Protein AF-A0A662W6M0-F1 (afdb_monomer)

Structure (mmCIF, N/CA/C/O backbone):
data_AF-A0A662W6M0-F1
#
_entry.id   AF-A0A662W6M0-F1
#
loop_
_atom_site.group_PDB
_atom_site.id
_atom_site.type_symbol
_atom_site.label_atom_id
_atom_site.label_alt_id
_atom_site.label_comp_id
_atom_site.label_asym_id
_atom_site.label_entity_id
_atom_site.label_seq_id
_atom_site.pdbx_PDB_ins_code
_atom_site.Cartn_x
_atom_site.Cartn_y
_atom_site.Cartn_z
_atom_site.occupancy
_atom_site.B_iso_or_equiv
_atom_site.auth_seq_id
_atom_site.auth_comp_id
_atom_site.auth_asym_id
_atom_site.auth_atom_id
_atom_site.pdbx_PDB_model_num
ATOM 1 N N . MET A 1 1 ? 42.008 -6.839 -34.721 1.00 41.91 1 MET A N 1
ATOM 2 C CA . MET A 1 1 ? 42.247 -7.774 -33.607 1.00 41.91 1 MET A CA 1
ATOM 3 C C . MET A 1 1 ? 40.946 -8.541 -33.471 1.00 41.91 1 MET A C 1
ATOM 5 O O . MET A 1 1 ? 39.982 -7.955 -33.009 1.00 41.91 1 MET A O 1
ATOM 9 N N . GLU A 1 2 ? 40.862 -9.724 -34.080 1.00 40.19 2 GLU A N 1
ATOM 10 C CA . GLU A 1 2 ? 39.622 -10.515 -34.125 1.00 40.19 2 GLU A CA 1
ATOM 11 C C . GLU A 1 2 ? 39.278 -11.002 -32.714 1.00 40.19 2 GLU A C 1
ATOM 13 O O . GLU A 1 2 ? 40.112 -11.637 -32.063 1.00 40.19 2 GLU A O 1
ATOM 18 N N . GLU A 1 3 ? 38.079 -10.669 -32.234 1.00 38.75 3 GLU A N 1
ATOM 19 C CA . GLU A 1 3 ? 37.525 -11.212 -30.994 1.00 38.75 3 GLU A CA 1
ATOM 20 C C . GLU A 1 3 ? 37.368 -12.725 -31.152 1.00 38.75 3 GLU A C 1
ATOM 22 O O . GLU A 1 3 ? 36.521 -13.213 -31.896 1.00 38.75 3 GLU A O 1
ATOM 27 N N . LYS A 1 4 ? 38.234 -13.482 -30.475 1.00 47.25 4 LYS A N 1
ATOM 28 C CA . LYS A 1 4 ? 38.045 -14.919 -30.298 1.00 47.25 4 LYS A CA 1
ATOM 29 C C . LYS A 1 4 ? 37.155 -15.129 -29.087 1.00 47.25 4 LYS A C 1
ATOM 31 O O . LYS A 1 4 ? 37.599 -14.941 -27.956 1.00 47.25 4 LYS A O 1
ATOM 36 N N . GLU A 1 5 ? 35.919 -15.535 -29.337 1.00 47.16 5 GLU A N 1
ATOM 37 C CA . GLU A 1 5 ? 35.046 -16.063 -28.298 1.00 47.16 5 GLU A CA 1
ATOM 38 C C . GLU A 1 5 ? 35.594 -17.404 -27.800 1.00 47.16 5 GLU A C 1
ATOM 40 O O . GLU A 1 5 ? 35.911 -18.307 -28.578 1.00 47.16 5 GLU A O 1
ATOM 45 N N . PHE A 1 6 ? 35.718 -17.526 -26.481 1.00 47.34 6 PHE A N 1
ATOM 46 C CA . PHE A 1 6 ? 36.063 -18.772 -25.812 1.00 47.34 6 PHE A CA 1
ATOM 47 C C . PHE A 1 6 ? 34.819 -19.275 -25.083 1.00 47.34 6 PHE A C 1
ATOM 49 O O . PHE A 1 6 ? 34.445 -18.742 -24.040 1.00 47.34 6 PHE A O 1
ATOM 56 N N . ALA A 1 7 ? 34.180 -20.305 -25.633 1.00 52.28 7 ALA A N 1
ATOM 57 C CA . ALA A 1 7 ? 33.146 -21.048 -24.930 1.00 52.28 7 ALA A CA 1
ATOM 58 C C . ALA A 1 7 ? 33.821 -22.009 -23.940 1.00 52.28 7 ALA A C 1
ATOM 60 O O . ALA A 1 7 ? 34.612 -22.869 -24.332 1.00 52.28 7 ALA A O 1
ATOM 61 N N . LEU A 1 8 ? 33.539 -21.843 -22.649 1.00 50.34 8 LEU A N 1
ATOM 62 C CA . LEU A 1 8 ? 33.898 -22.835 -21.641 1.00 50.34 8 LEU A CA 1
ATOM 63 C C . LEU A 1 8 ? 32.942 -24.018 -21.788 1.00 50.34 8 LEU A C 1
ATOM 65 O O . LEU A 1 8 ? 31.731 -23.854 -21.653 1.00 50.34 8 LEU A O 1
ATOM 69 N N . ASP A 1 9 ? 33.494 -25.199 -22.053 1.00 54.56 9 ASP A N 1
ATOM 70 C CA . ASP A 1 9 ? 32.738 -26.449 -22.106 1.00 54.56 9 ASP A CA 1
ATOM 71 C C . ASP A 1 9 ? 32.433 -26.896 -20.669 1.00 54.56 9 ASP A C 1
ATOM 73 O O . ASP A 1 9 ? 33.141 -27.698 -20.055 1.00 54.56 9 ASP A O 1
ATOM 77 N N . VAL A 1 10 ? 31.444 -26.239 -20.060 1.00 56.97 10 VAL A N 1
ATOM 78 C CA . VAL A 1 10 ? 30.986 -26.566 -18.712 1.00 56.97 10 VAL A CA 1
ATOM 79 C C . VAL A 1 10 ? 30.079 -27.794 -18.836 1.00 56.97 10 VAL A C 1
ATOM 81 O O . VAL A 1 10 ? 29.053 -27.711 -19.510 1.00 56.97 10 VAL A O 1
ATOM 84 N N . PRO A 1 11 ? 30.373 -28.926 -18.167 1.00 52.19 11 PRO A N 1
ATOM 85 C CA . PRO A 1 11 ? 29.603 -30.170 -18.283 1.00 52.19 11 PRO A CA 1
ATOM 86 C C . PRO A 1 11 ? 28.263 -30.109 -17.528 1.00 52.19 11 PRO A C 1
ATOM 88 O O . PRO A 1 11 ? 27.734 -31.125 -17.080 1.00 52.19 11 PRO A O 1
ATOM 91 N N . VAL A 1 12 ? 27.727 -28.907 -17.336 1.00 54.50 12 VAL A N 1
ATOM 92 C CA . VAL A 1 12 ? 26.427 -28.672 -16.732 1.00 54.50 12 VAL A CA 1
ATOM 93 C C . VAL A 1 12 ? 25.489 -28.350 -17.879 1.00 54.50 12 VAL A C 1
ATOM 95 O O . VAL A 1 12 ? 25.439 -27.219 -18.356 1.00 54.50 12 VAL A O 1
ATOM 98 N N . GLN A 1 13 ? 24.737 -29.354 -18.328 1.00 56.94 13 GLN A N 1
ATOM 99 C CA . GLN A 1 13 ? 23.501 -29.043 -19.031 1.00 56.94 13 GLN A CA 1
ATOM 100 C C . GLN A 1 13 ? 22.627 -28.266 -18.039 1.00 56.94 13 GLN A C 1
ATOM 102 O O . GLN A 1 13 ? 22.440 -28.758 -16.918 1.00 56.94 13 GLN A O 1
ATOM 107 N N . PRO A 1 14 ? 22.137 -27.061 -18.392 1.00 55.50 14 PRO A N 1
ATOM 108 C CA . PRO A 1 14 ? 21.154 -26.389 -17.562 1.00 55.50 14 PRO A CA 1
ATOM 109 C C . PRO A 1 14 ? 20.035 -27.399 -17.283 1.00 55.50 14 PRO A C 1
ATOM 111 O O . PRO A 1 14 ? 19.616 -28.092 -18.218 1.00 55.50 14 PRO A O 1
ATOM 114 N N . PRO A 1 15 ? 19.597 -27.573 -16.025 1.00 58.09 15 PRO A N 1
ATOM 115 C CA . PRO A 1 15 ? 18.576 -28.568 -15.735 1.00 58.09 15 PRO A CA 1
ATOM 116 C C . PRO A 1 15 ? 17.352 -28.262 -16.602 1.00 58.09 15 PRO A C 1
ATOM 118 O O . PRO A 1 15 ? 17.007 -27.096 -16.781 1.00 58.09 15 PRO A O 1
ATOM 121 N N . LYS A 1 16 ? 16.705 -29.279 -17.182 1.00 58.28 16 LYS A N 1
ATOM 122 C CA . LYS A 1 16 ? 1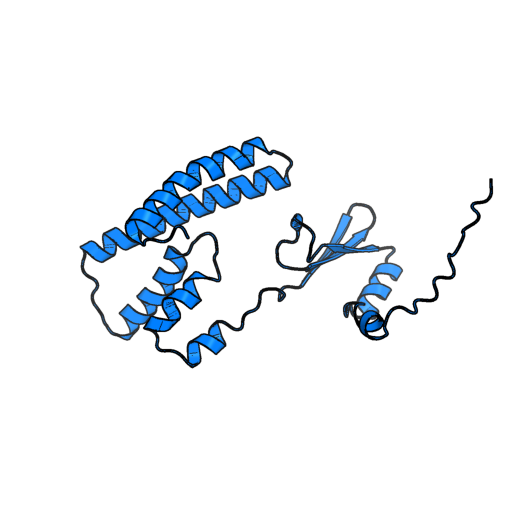5.564 -29.079 -18.102 1.00 58.28 16 LYS A CA 1
ATOM 123 C C . LYS A 1 16 ? 14.422 -28.276 -17.472 1.00 58.28 16 LYS A C 1
ATOM 125 O O . LYS A 1 16 ? 13.664 -27.624 -18.179 1.00 58.28 16 LYS A O 1
ATOM 130 N N . GLU A 1 17 ? 14.343 -28.252 -16.141 1.00 53.44 17 GLU A N 1
ATOM 131 C CA . GLU A 1 17 ? 13.434 -27.384 -15.385 1.00 53.44 17 GLU A CA 1
ATOM 132 C C . GLU A 1 17 ? 13.654 -25.878 -15.663 1.00 53.44 17 GLU A C 1
ATOM 134 O O . GLU A 1 17 ? 12.737 -25.072 -15.496 1.00 53.44 17 GLU A O 1
ATOM 139 N N . TYR A 1 18 ? 14.848 -25.494 -16.129 1.00 46.69 18 TYR A N 1
ATOM 140 C CA . TYR A 1 18 ? 15.229 -24.124 -16.470 1.00 46.69 18 TYR A CA 1
ATOM 141 C C . TYR A 1 18 ? 14.996 -23.769 -17.949 1.00 46.69 18 TYR A C 1
ATOM 143 O O . TYR A 1 18 ? 14.984 -22.584 -18.270 1.00 46.69 18 TYR A O 1
ATOM 151 N N . GLU A 1 19 ? 14.715 -24.728 -18.845 1.00 49.25 19 GLU A N 1
ATOM 152 C CA . GLU A 1 19 ? 14.225 -24.407 -20.205 1.00 49.25 19 GLU A CA 1
ATOM 153 C C . GLU A 1 19 ? 12.839 -23.738 -20.140 1.00 49.25 19 GLU A C 1
ATOM 155 O O . GLU A 1 19 ? 12.543 -22.832 -20.915 1.00 49.25 19 GLU A O 1
ATOM 160 N N . SER A 1 20 ? 12.022 -24.105 -19.145 1.00 47.00 20 SER A N 1
ATOM 161 C CA . SER A 1 20 ? 10.729 -23.475 -18.837 1.00 47.00 20 SER A CA 1
ATOM 162 C C . SER A 1 20 ? 10.811 -22.193 -17.997 1.00 47.00 20 SER A C 1
ATOM 164 O O . SER A 1 20 ? 9.777 -21.593 -17.710 1.00 47.00 20 SER A O 1
ATOM 166 N N . LEU A 1 21 ? 12.011 -21.745 -17.599 1.00 45.41 21 LEU A N 1
ATOM 167 C CA . LEU A 1 21 ? 12.195 -20.414 -16.996 1.00 45.41 21 LEU A CA 1
ATOM 168 C C . LEU A 1 21 ? 12.249 -19.299 -18.047 1.00 45.41 21 LEU A C 1
ATOM 170 O O . LEU A 1 21 ? 12.234 -18.121 -17.683 1.00 45.41 21 LEU A O 1
ATOM 174 N N . PHE A 1 22 ? 12.249 -19.648 -19.340 1.00 51.16 22 PHE A N 1
ATOM 175 C CA . PHE A 1 22 ? 11.836 -18.722 -20.384 1.00 51.16 22 PHE A CA 1
ATOM 176 C C . PHE A 1 22 ? 10.344 -18.442 -20.195 1.00 51.16 22 PHE A C 1
ATOM 178 O O . PHE A 1 22 ? 9.470 -19.216 -20.579 1.00 51.16 22 PHE A O 1
ATOM 185 N N . LEU A 1 23 ? 10.077 -17.342 -19.498 1.00 55.81 23 LEU A N 1
ATOM 186 C CA . LEU A 1 23 ? 8.742 -16.845 -19.211 1.00 55.81 23 LEU A CA 1
ATOM 187 C C . LEU A 1 23 ? 7.885 -16.825 -20.491 1.00 55.81 23 LEU A C 1
ATOM 189 O O . LEU A 1 23 ? 8.404 -16.447 -21.544 1.00 55.81 23 LEU A O 1
ATOM 193 N N . PRO A 1 24 ? 6.583 -17.158 -20.419 1.00 62.88 24 PRO A N 1
ATOM 194 C CA . PRO A 1 24 ? 5.705 -17.245 -21.581 1.00 62.88 24 PRO A CA 1
ATOM 195 C C . PRO A 1 24 ? 5.356 -15.843 -22.097 1.00 62.88 24 PRO A C 1
ATOM 197 O O . PRO A 1 24 ? 4.244 -15.353 -21.929 1.00 62.88 24 PRO A O 1
ATOM 200 N N . LEU A 1 25 ? 6.317 -15.161 -22.714 1.00 66.31 25 LEU A N 1
ATOM 201 C CA . LEU A 1 25 ? 5.989 -14.145 -23.699 1.00 66.31 25 LEU A CA 1
ATOM 202 C C . LEU A 1 25 ? 5.419 -14.888 -24.909 1.00 66.31 25 LEU A C 1
ATOM 204 O O . LEU A 1 25 ? 6.076 -15.814 -25.394 1.00 66.31 25 LEU A O 1
ATOM 208 N N . PRO A 1 26 ? 4.221 -14.534 -25.405 1.00 69.56 26 PRO A N 1
ATOM 209 C CA . PRO A 1 26 ? 3.725 -15.096 -26.651 1.00 69.56 26 PRO A CA 1
ATOM 210 C C . PRO A 1 26 ? 4.799 -14.923 -27.737 1.00 69.56 26 PRO A C 1
ATOM 212 O O . PRO A 1 26 ? 5.271 -13.798 -27.920 1.00 69.56 26 PRO A O 1
ATOM 215 N N . PRO A 1 27 ? 5.210 -15.982 -28.456 1.00 73.94 27 PRO A N 1
ATOM 216 C CA . PRO A 1 27 ? 6.249 -15.876 -29.484 1.00 73.94 27 PRO A CA 1
ATOM 217 C C . PRO A 1 27 ? 5.923 -14.796 -30.520 1.00 73.94 27 PRO A C 1
ATOM 219 O O . PRO A 1 27 ? 6.785 -14.010 -30.901 1.00 73.94 27 PRO A O 1
ATOM 222 N N . GLU A 1 28 ? 4.639 -14.672 -30.861 1.00 78.69 28 GLU A N 1
ATOM 223 C CA . GLU A 1 28 ? 4.096 -13.636 -31.743 1.00 78.69 28 GLU A CA 1
ATOM 224 C C . GLU A 1 28 ? 4.413 -12.213 -31.261 1.00 78.69 28 GLU A C 1
ATOM 226 O O . GLU A 1 28 ? 4.694 -11.333 -32.071 1.00 78.69 28 GLU A O 1
ATOM 231 N N . PHE A 1 29 ? 4.416 -11.978 -29.945 1.00 81.12 29 PHE A N 1
ATOM 232 C CA . PHE A 1 29 ? 4.732 -10.675 -29.365 1.00 81.12 29 PHE A CA 1
ATOM 233 C C . PHE A 1 29 ? 6.205 -10.311 -29.574 1.00 81.12 29 PHE A C 1
ATOM 235 O O . PHE A 1 29 ? 6.536 -9.157 -29.844 1.00 81.12 29 PHE A O 1
ATOM 242 N N . VAL A 1 30 ? 7.096 -11.289 -29.454 1.00 82.88 30 VAL A N 1
ATOM 243 C CA . VAL A 1 30 ? 8.534 -11.083 -29.638 1.00 82.88 30 VAL A CA 1
ATOM 244 C C . VAL A 1 30 ? 8.859 -10.931 -31.126 1.00 82.88 30 VAL A C 1
ATOM 246 O O . VAL A 1 30 ? 9.570 -10.006 -31.513 1.00 82.88 30 VAL A O 1
ATOM 249 N N . GLU A 1 31 ? 8.279 -11.777 -31.977 1.00 85.19 31 GLU A N 1
ATOM 250 C CA . GLU A 1 31 ? 8.450 -11.699 -33.430 1.00 85.19 31 GLU A CA 1
ATOM 251 C C . GLU A 1 31 ? 7.928 -10.382 -34.019 1.00 85.19 31 GLU A C 1
ATOM 253 O O . GLU A 1 31 ? 8.592 -9.786 -34.867 1.00 85.19 31 GLU A O 1
ATOM 258 N N . ASP A 1 32 ? 6.762 -9.903 -33.574 1.00 87.44 32 ASP A N 1
ATOM 259 C CA . ASP A 1 32 ? 6.197 -8.621 -34.011 1.00 87.44 32 ASP A CA 1
ATOM 260 C C . ASP A 1 32 ? 7.090 -7.434 -33.617 1.00 87.44 32 ASP A C 1
ATOM 262 O O . ASP A 1 32 ? 7.296 -6.533 -34.431 1.00 87.44 32 ASP A O 1
ATOM 266 N N . ALA A 1 33 ? 7.676 -7.461 -32.415 1.00 86.50 33 ALA A N 1
ATOM 267 C CA . ALA A 1 33 ? 8.615 -6.431 -31.972 1.00 86.50 33 ALA A CA 1
ATOM 268 C C . ALA A 1 33 ? 9.862 -6.395 -32.874 1.00 86.50 33 ALA A C 1
ATOM 270 O O . ALA A 1 33 ? 10.220 -5.343 -33.404 1.00 86.50 33 ALA A O 1
ATOM 271 N N . TYR A 1 34 ? 10.468 -7.555 -33.154 1.00 86.62 34 TYR A N 1
ATOM 272 C CA . TYR A 1 34 ? 11.636 -7.624 -34.036 1.00 86.62 34 TYR A CA 1
ATOM 273 C C . TYR A 1 34 ? 11.328 -7.198 -35.476 1.00 86.62 34 TYR A C 1
ATOM 275 O O . TYR A 1 34 ? 12.146 -6.522 -36.094 1.00 86.62 34 TYR A O 1
ATOM 283 N N . ARG A 1 35 ? 10.140 -7.517 -36.013 1.00 90.94 35 ARG A N 1
ATOM 284 C CA . ARG A 1 35 ? 9.715 -7.043 -37.348 1.00 90.94 35 ARG A CA 1
ATOM 285 C C . ARG A 1 35 ? 9.596 -5.520 -37.441 1.00 90.94 35 ARG A C 1
ATOM 287 O O . ARG A 1 35 ? 9.670 -4.983 -38.543 1.00 90.94 35 ARG A O 1
ATOM 294 N N . LYS A 1 36 ? 9.380 -4.831 -36.319 1.00 90.12 36 LYS A N 1
ATOM 295 C CA . LYS A 1 36 ? 9.253 -3.365 -36.233 1.00 90.12 36 LYS A CA 1
ATOM 296 C C . LYS A 1 36 ? 10.574 -2.661 -35.887 1.00 90.12 36 LYS A C 1
ATOM 298 O O . LYS A 1 36 ? 10.574 -1.438 -35.682 1.00 90.12 36 LYS A O 1
ATOM 303 N N . ASP A 1 37 ? 11.681 -3.405 -35.858 1.00 91.69 37 ASP A N 1
ATOM 304 C CA . ASP A 1 37 ? 12.989 -2.971 -35.356 1.00 91.69 37 ASP A CA 1
ATOM 305 C C . ASP A 1 37 ? 12.918 -2.474 -33.897 1.00 91.69 37 ASP A C 1
ATOM 307 O O . ASP A 1 37 ? 13.479 -1.432 -33.548 1.00 91.69 37 ASP A O 1
ATOM 311 N N . GLU A 1 38 ? 12.171 -3.187 -33.049 1.00 92.81 38 GLU A N 1
ATOM 312 C CA . GLU A 1 38 ? 12.045 -2.923 -31.613 1.00 92.81 38 GLU A CA 1
ATOM 313 C C . GLU A 1 38 ? 12.769 -3.995 -30.785 1.00 92.81 38 GLU A C 1
ATOM 315 O O . GLU A 1 38 ? 12.919 -5.147 -31.195 1.00 92.81 38 GLU A O 1
ATOM 320 N N . PHE A 1 39 ? 13.182 -3.618 -29.577 1.00 89.31 39 PHE A N 1
ATOM 321 C CA . PHE A 1 39 ? 13.749 -4.508 -28.572 1.00 89.31 39 PHE A CA 1
ATOM 322 C C . PHE A 1 39 ? 12.726 -4.794 -27.477 1.00 89.31 39 PHE A C 1
ATOM 324 O O . PHE A 1 39 ? 12.012 -3.894 -27.034 1.00 89.31 39 PHE A O 1
ATOM 331 N N . VAL A 1 40 ? 12.694 -6.039 -27.000 1.00 90.75 40 VAL A N 1
ATOM 332 C CA . VAL A 1 40 ? 11.896 -6.436 -25.835 1.00 90.75 40 VAL A CA 1
ATOM 333 C C . VAL A 1 40 ? 12.802 -6.509 -24.612 1.00 90.75 40 VAL A C 1
ATOM 335 O O . VAL A 1 40 ? 13.801 -7.226 -24.613 1.00 90.75 40 VAL A O 1
ATOM 338 N N . ILE A 1 41 ? 12.442 -5.778 -23.560 1.00 90.31 41 ILE A N 1
ATOM 339 C CA . ILE A 1 41 ? 13.170 -5.707 -22.293 1.00 90.31 41 ILE A CA 1
ATOM 340 C C . ILE A 1 41 ? 12.233 -6.134 -21.165 1.00 90.31 41 ILE A C 1
ATOM 342 O O . ILE A 1 41 ? 11.085 -5.696 -21.086 1.00 90.31 41 ILE A O 1
ATOM 346 N N . LEU A 1 42 ? 12.735 -6.981 -20.269 1.00 88.88 42 LEU A N 1
ATOM 347 C CA . LEU A 1 42 ? 12.033 -7.378 -19.052 1.00 88.88 42 LEU A CA 1
ATOM 348 C C . LEU A 1 42 ? 12.568 -6.569 -17.872 1.00 88.88 42 LEU A C 1
ATOM 350 O O . LEU A 1 42 ? 13.739 -6.688 -17.513 1.00 88.88 42 LEU A O 1
ATOM 354 N N . VAL A 1 43 ? 11.707 -5.763 -17.255 1.00 90.81 43 VAL A N 1
ATOM 355 C CA . VAL A 1 43 ? 12.034 -5.010 -16.040 1.00 90.81 43 VAL A CA 1
ATOM 356 C C . VAL A 1 43 ? 11.311 -5.659 -14.863 1.00 90.81 43 VAL A C 1
ATOM 358 O O . VAL A 1 43 ? 10.094 -5.555 -14.740 1.00 90.81 43 VAL A O 1
ATOM 361 N N . GLY A 1 44 ? 12.060 -6.345 -14.001 1.00 88.12 44 GLY A N 1
ATOM 362 C CA . GLY A 1 44 ? 11.522 -7.082 -12.852 1.00 88.12 44 GLY A CA 1
ATOM 363 C C . GLY A 1 44 ? 11.642 -8.607 -12.980 1.00 88.12 44 GLY A C 1
ATOM 364 O O . GLY A 1 44 ? 12.179 -9.095 -13.973 1.00 88.12 44 GLY A O 1
ATOM 365 N N . PRO A 1 45 ? 11.193 -9.373 -11.967 1.00 83.31 45 PRO A N 1
ATOM 366 C CA . PRO A 1 45 ? 10.566 -8.900 -10.724 1.00 83.31 45 PRO A CA 1
ATOM 367 C C . PRO A 1 45 ? 11.573 -8.347 -9.697 1.00 83.31 45 PRO A C 1
ATOM 369 O O . PRO A 1 45 ? 11.190 -7.648 -8.771 1.00 83.31 45 PRO A O 1
ATOM 372 N N . GLN A 1 46 ? 12.872 -8.615 -9.867 1.00 86.75 46 GLN A N 1
ATOM 373 C CA . GLN A 1 46 ? 13.910 -8.235 -8.895 1.00 86.75 46 GLN A CA 1
ATOM 374 C C . GLN A 1 46 ? 14.359 -6.763 -8.991 1.00 86.75 46 GLN A C 1
ATOM 376 O O . GLN A 1 46 ? 15.067 -6.265 -8.114 1.00 86.75 46 GLN A O 1
ATOM 381 N N . HIS A 1 47 ? 14.002 -6.058 -10.066 1.00 89.69 47 HIS A N 1
ATOM 382 C CA . HIS A 1 47 ? 14.466 -4.694 -10.290 1.00 89.69 47 HIS A CA 1
ATOM 383 C C . HIS A 1 47 ? 13.830 -3.734 -9.263 1.00 89.69 47 HIS A C 1
ATOM 385 O O . HIS A 1 47 ? 12.607 -3.716 -9.138 1.00 89.69 47 HIS A O 1
ATOM 391 N N . PRO A 1 48 ? 14.598 -2.865 -8.572 1.00 83.81 48 PRO A N 1
ATOM 392 C CA . PRO A 1 48 ? 14.040 -1.950 -7.567 1.00 83.81 48 PRO A CA 1
ATOM 393 C C . PRO A 1 48 ? 12.893 -1.086 -8.103 1.00 83.81 48 PRO A C 1
ATOM 395 O O . PRO A 1 48 ? 11.956 -0.761 -7.381 1.00 83.81 48 PRO A O 1
ATOM 398 N N . GLY A 1 49 ? 12.960 -0.751 -9.395 1.00 84.19 49 GLY A N 1
ATOM 399 C CA . GLY A 1 49 ? 11.961 0.062 -10.072 1.00 84.19 49 GLY A CA 1
ATOM 400 C C . GLY A 1 49 ? 10.684 -0.655 -10.514 1.00 84.19 49 GLY A C 1
ATOM 401 O O . GLY A 1 49 ? 9.714 0.019 -10.837 1.00 84.19 49 GLY A O 1
ATOM 402 N N . SER A 1 50 ? 10.663 -1.991 -10.537 1.00 86.31 50 SER A N 1
ATOM 403 C CA . SER A 1 50 ? 9.464 -2.755 -10.910 1.00 86.31 50 SER A CA 1
ATOM 404 C C . SER A 1 50 ? 8.576 -3.084 -9.710 1.00 86.31 50 SER A C 1
ATOM 406 O O . SER A 1 50 ? 7.437 -3.506 -9.884 1.00 86.31 50 SER A O 1
ATOM 408 N N . GLY A 1 51 ? 9.066 -2.892 -8.480 1.00 85.81 51 GLY A N 1
ATOM 409 C CA . GLY A 1 51 ? 8.342 -3.295 -7.277 1.00 85.81 51 GLY A CA 1
ATOM 410 C C . GLY A 1 51 ? 8.073 -4.802 -7.271 1.00 85.81 51 GLY A C 1
ATOM 411 O O . GLY A 1 51 ? 8.963 -5.591 -7.556 1.00 85.81 51 GLY A O 1
ATOM 412 N N . HIS A 1 52 ? 6.838 -5.199 -6.955 1.00 85.94 52 HIS A N 1
ATOM 413 C CA . HIS A 1 52 ? 6.415 -6.606 -6.880 1.00 85.94 52 HIS A CA 1
ATOM 414 C C . HIS A 1 52 ? 5.661 -7.074 -8.136 1.00 85.94 52 HIS A C 1
ATOM 416 O O . HIS A 1 52 ? 4.688 -7.824 -8.043 1.00 85.94 52 HIS A O 1
ATOM 422 N N . MET A 1 53 ? 6.044 -6.545 -9.293 1.00 88.69 53 MET A N 1
ATOM 423 C CA . MET A 1 53 ? 5.514 -6.952 -10.587 1.00 88.69 53 MET A CA 1
ATOM 424 C C . MET A 1 53 ? 6.639 -6.977 -11.612 1.00 88.69 53 MET A C 1
ATOM 426 O O . MET A 1 53 ? 7.728 -6.440 -11.389 1.00 88.69 53 MET A O 1
ATOM 430 N N . ARG A 1 54 ? 6.352 -7.573 -12.759 1.00 89.62 54 ARG A N 1
ATOM 431 C CA . ARG A 1 54 ? 7.216 -7.536 -13.929 1.00 89.62 54 ARG A CA 1
ATOM 432 C C . ARG A 1 54 ? 6.618 -6.591 -14.968 1.00 89.62 54 ARG A C 1
ATOM 434 O O . ARG A 1 54 ? 5.407 -6.539 -15.142 1.00 89.62 54 ARG A O 1
ATOM 441 N N . LEU A 1 55 ? 7.460 -5.839 -15.665 1.00 91.25 55 LEU A N 1
ATOM 442 C CA . LEU A 1 55 ? 7.068 -5.008 -16.800 1.00 91.25 55 LEU A CA 1
ATOM 443 C C . LEU A 1 55 ? 7.729 -5.563 -18.059 1.00 91.25 55 LEU A C 1
ATOM 445 O O . LEU A 1 55 ? 8.951 -5.716 -18.115 1.00 91.25 55 LEU A O 1
ATOM 449 N N . ILE A 1 56 ? 6.916 -5.863 -19.064 1.00 90.94 56 ILE A N 1
ATOM 450 C CA . ILE A 1 56 ? 7.367 -6.281 -20.389 1.00 90.94 56 ILE A CA 1
ATOM 451 C C . ILE A 1 56 ? 7.342 -5.035 -21.266 1.00 90.94 56 ILE A C 1
ATOM 453 O O . ILE A 1 56 ? 6.273 -4.494 -21.547 1.00 90.94 56 ILE A O 1
ATOM 457 N N . VAL A 1 57 ? 8.514 -4.554 -21.662 1.00 91.88 57 VAL A N 1
ATOM 458 C CA . VAL A 1 57 ? 8.673 -3.259 -22.325 1.00 91.88 57 VAL A CA 1
ATOM 459 C C . VAL A 1 57 ? 9.164 -3.473 -23.752 1.00 91.88 57 VAL A C 1
ATOM 461 O O . VAL A 1 57 ? 10.166 -4.156 -23.960 1.00 91.88 57 VAL A O 1
ATOM 464 N N . ARG A 1 58 ? 8.486 -2.867 -24.729 1.00 92.69 58 ARG A N 1
ATOM 465 C CA . ARG A 1 58 ? 8.984 -2.716 -26.101 1.00 92.69 58 ARG A CA 1
ATOM 466 C C . ARG A 1 58 ? 9.616 -1.343 -26.261 1.00 92.69 58 ARG A C 1
ATOM 468 O O . ARG A 1 58 ? 9.035 -0.333 -25.855 1.00 92.69 58 ARG A O 1
ATOM 475 N N . VAL A 1 59 ? 10.811 -1.312 -26.834 1.00 94.69 59 VAL A N 1
ATOM 476 C CA . VAL A 1 59 ? 11.596 -0.087 -26.978 1.00 94.69 59 VAL A CA 1
ATOM 477 C C . VAL A 1 59 ? 12.165 0.015 -28.385 1.00 94.69 59 VAL A C 1
ATOM 479 O O . VAL A 1 59 ? 12.753 -0.934 -28.900 1.00 94.69 59 VAL A O 1
ATOM 482 N N . LYS A 1 60 ? 12.048 1.197 -28.989 1.00 94.44 60 LYS A N 1
ATOM 483 C CA . LYS A 1 60 ? 12.740 1.568 -30.223 1.00 94.44 60 LYS A CA 1
ATOM 484 C C . LYS A 1 60 ? 13.783 2.640 -29.917 1.00 94.44 60 LYS A C 1
ATOM 486 O O . LYS A 1 60 ? 13.455 3.820 -29.797 1.00 94.44 60 LYS A O 1
ATOM 491 N N . GLY A 1 61 ? 15.042 2.229 -29.765 1.00 91.94 61 GLY A N 1
ATOM 492 C CA . GLY A 1 61 ? 16.100 3.115 -29.267 1.00 91.94 61 GLY A CA 1
ATOM 493 C C . GLY A 1 61 ? 15.836 3.513 -27.812 1.00 91.94 61 GLY A C 1
ATOM 494 O O . GLY A 1 61 ? 15.835 2.643 -26.951 1.00 91.94 61 GLY A O 1
ATOM 495 N N . ASP A 1 62 ? 15.564 4.797 -27.561 1.00 93.75 62 ASP A N 1
ATOM 496 C CA . ASP A 1 62 ? 15.218 5.329 -26.229 1.00 93.75 62 ASP A CA 1
ATOM 497 C C . ASP A 1 62 ? 13.701 5.511 -26.020 1.00 93.75 62 ASP A C 1
ATOM 499 O O . ASP A 1 62 ? 13.251 5.925 -24.950 1.00 93.75 62 ASP A O 1
ATOM 503 N N . VAL A 1 63 ? 12.887 5.241 -27.047 1.00 95.19 63 VAL A N 1
ATOM 504 C CA . VAL A 1 63 ? 11.436 5.456 -27.002 1.00 95.19 63 VAL A CA 1
ATOM 505 C C . VAL A 1 63 ? 10.735 4.164 -26.615 1.00 95.19 63 VAL A C 1
ATOM 507 O O . VAL A 1 63 ? 10.808 3.168 -27.332 1.00 95.19 63 VAL A O 1
ATOM 510 N N . ILE A 1 64 ? 10.006 4.201 -25.503 1.00 94.88 64 ILE A N 1
ATOM 511 C CA . ILE A 1 64 ? 9.095 3.126 -25.107 1.00 94.88 64 ILE A CA 1
ATOM 512 C C . ILE A 1 64 ? 7.878 3.159 -26.037 1.00 94.88 64 ILE A C 1
ATOM 514 O O . ILE A 1 64 ? 7.164 4.162 -26.080 1.00 94.88 64 ILE A O 1
ATOM 518 N N . THR A 1 65 ? 7.640 2.076 -26.776 1.00 93.88 65 THR A N 1
ATOM 519 C CA . THR A 1 65 ? 6.499 1.955 -27.698 1.00 93.88 65 THR A CA 1
ATOM 520 C C . THR A 1 65 ? 5.317 1.240 -27.053 1.00 93.88 65 THR A C 1
ATOM 522 O O . THR A 1 65 ? 4.169 1.594 -27.316 1.00 93.88 65 THR A O 1
ATOM 525 N N . GLU A 1 66 ? 5.583 0.287 -26.157 1.00 91.94 66 GLU A N 1
ATOM 526 C CA . GLU A 1 66 ? 4.555 -0.463 -25.435 1.00 91.94 66 GLU A CA 1
ATOM 527 C C . GLU A 1 66 ? 5.073 -0.950 -24.074 1.00 91.94 66 GLU A C 1
ATOM 529 O O . GLU A 1 66 ? 6.245 -1.303 -23.930 1.00 91.94 66 GLU A O 1
ATOM 534 N N . VAL A 1 67 ? 4.188 -0.996 -23.074 1.00 91.12 67 VAL A N 1
ATOM 535 C CA . VAL A 1 67 ? 4.458 -1.593 -21.758 1.00 91.12 67 VAL A CA 1
ATOM 536 C C . VAL A 1 67 ? 3.287 -2.479 -21.370 1.00 91.12 67 VAL A C 1
ATOM 538 O O . VAL A 1 67 ? 2.161 -1.997 -21.251 1.00 91.12 67 VAL A O 1
ATOM 541 N N . ILE A 1 68 ? 3.561 -3.754 -21.112 1.00 90.25 68 ILE A N 1
ATOM 542 C CA . ILE A 1 68 ? 2.593 -4.694 -20.552 1.00 90.25 68 ILE A CA 1
ATOM 543 C C . ILE A 1 68 ? 2.986 -4.968 -19.096 1.00 90.25 68 ILE A C 1
ATOM 545 O O . ILE A 1 68 ? 4.034 -5.579 -18.854 1.00 90.25 68 ILE A O 1
ATOM 549 N N . PRO A 1 69 ? 2.189 -4.511 -18.112 1.00 89.44 69 PRO A N 1
ATOM 550 C CA . PRO A 1 69 ? 2.388 -4.898 -16.726 1.00 89.44 69 PRO A CA 1
ATOM 551 C C . PRO A 1 69 ? 1.943 -6.348 -16.521 1.00 89.44 69 PRO A C 1
ATOM 553 O O . PRO A 1 69 ? 0.855 -6.742 -16.936 1.00 89.44 69 PRO A O 1
ATOM 556 N N . ASP A 1 70 ? 2.772 -7.118 -15.832 1.00 87.69 70 ASP A N 1
ATOM 557 C CA . ASP A 1 70 ? 2.523 -8.499 -15.438 1.00 87.69 70 ASP A CA 1
ATOM 558 C C . ASP A 1 70 ? 2.515 -8.590 -13.901 1.00 87.69 70 ASP A C 1
ATOM 560 O O . ASP A 1 70 ? 3.559 -8.798 -13.271 1.00 87.69 70 ASP A O 1
ATOM 564 N N . PRO A 1 71 ? 1.359 -8.306 -13.266 1.00 87.75 71 PRO A N 1
ATOM 565 C CA . PRO A 1 71 ? 1.185 -8.442 -11.830 1.00 87.75 71 PRO A CA 1
ATOM 566 C C . PRO A 1 71 ? 0.824 -9.886 -11.459 1.00 87.75 71 PRO A C 1
ATOM 568 O O . PRO A 1 71 ? 0.179 -10.600 -12.219 1.00 87.75 71 PRO A O 1
ATOM 571 N N . GLY A 1 72 ? 1.128 -10.292 -10.228 1.00 87.00 72 GLY A N 1
ATOM 572 C CA . GLY A 1 72 ? 0.694 -11.600 -9.721 1.00 87.00 72 GLY A CA 1
ATOM 573 C C . GLY A 1 72 ? 1.643 -12.222 -8.710 1.00 87.00 72 GLY A C 1
ATOM 574 O O . GLY A 1 72 ? 1.199 -13.015 -7.884 1.00 87.00 72 GLY A O 1
ATOM 575 N N . ASP A 1 73 ? 2.903 -11.783 -8.688 1.00 86.12 73 ASP A N 1
ATOM 576 C CA . ASP A 1 73 ? 3.951 -12.323 -7.809 1.00 86.12 73 ASP A CA 1
ATOM 577 C C . ASP A 1 73 ? 3.617 -12.220 -6.308 1.00 86.12 73 ASP A C 1
ATOM 579 O O . ASP A 1 73 ? 4.128 -12.977 -5.485 1.00 86.12 73 ASP A O 1
ATOM 583 N N . VAL A 1 74 ? 2.720 -11.300 -5.934 1.00 88.81 74 VAL A N 1
ATOM 584 C CA . VAL A 1 74 ? 2.234 -11.104 -4.555 1.00 88.81 74 VAL A CA 1
ATOM 585 C C . VAL A 1 74 ? 0.763 -11.482 -4.360 1.00 88.81 74 VAL A C 1
ATOM 587 O O . VAL A 1 74 ? 0.168 -11.149 -3.329 1.00 88.81 74 VAL A O 1
ATOM 590 N N . HIS A 1 75 ? 0.153 -12.185 -5.316 1.00 90.25 75 HIS A N 1
ATOM 591 C CA . HIS A 1 75 ? -1.215 -12.668 -5.177 1.00 90.25 75 HIS A CA 1
ATOM 592 C C . HIS A 1 75 ? -1.291 -13.774 -4.114 1.00 90.25 75 HIS A C 1
ATOM 594 O O . HIS A 1 75 ? -0.714 -14.847 -4.253 1.00 90.25 75 HIS A O 1
ATOM 600 N N . ARG A 1 76 ? -2.039 -13.517 -3.035 1.00 88.50 76 ARG A N 1
ATOM 601 C CA . ARG A 1 76 ? -2.184 -14.436 -1.888 1.00 88.50 76 ARG A CA 1
ATOM 602 C C . ARG A 1 76 ? -3.599 -14.991 -1.715 1.00 88.50 76 ARG A C 1
ATOM 604 O O . ARG A 1 76 ? -3.913 -15.500 -0.643 1.00 88.50 76 ARG A O 1
ATOM 611 N N . ALA A 1 77 ? -4.465 -14.841 -2.723 1.00 91.19 77 ALA A N 1
ATOM 612 C CA . ALA A 1 77 ? -5.864 -15.279 -2.687 1.00 91.19 77 ALA A CA 1
ATOM 613 C C . ALA A 1 77 ? -6.603 -14.861 -1.394 1.00 91.19 77 ALA A C 1
ATOM 615 O O . ALA A 1 77 ? -7.324 -15.650 -0.782 1.00 91.19 77 ALA A O 1
ATOM 616 N N . ILE A 1 78 ? -6.391 -13.613 -0.952 1.00 91.44 78 ILE A N 1
ATOM 6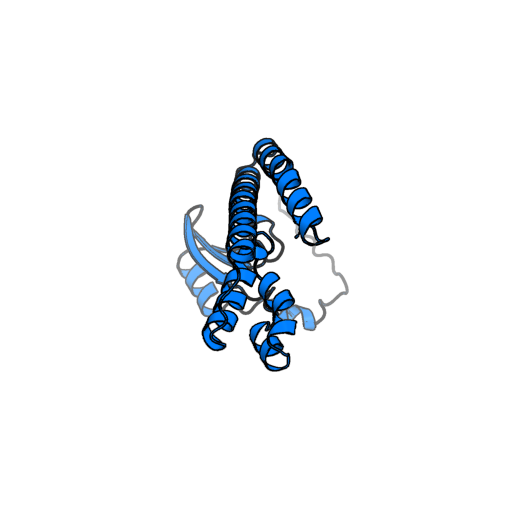17 C CA . ILE A 1 78 ? -6.890 -13.104 0.338 1.00 91.44 78 ILE A CA 1
ATOM 618 C C . ILE A 1 78 ? -8.417 -13.202 0.414 1.00 91.44 78 ILE A C 1
ATOM 620 O O . ILE A 1 78 ? -8.951 -13.612 1.441 1.00 91.44 78 ILE A O 1
ATOM 624 N N . GLU A 1 79 ? -9.107 -12.902 -0.685 1.00 91.94 79 GLU A N 1
ATOM 625 C CA . GLU A 1 79 ? -10.564 -13.022 -0.796 1.00 91.94 79 GLU A CA 1
ATOM 626 C C . GLU A 1 79 ? -11.024 -14.467 -0.586 1.00 91.94 79 GLU A C 1
ATOM 628 O O . GLU A 1 79 ? -11.909 -14.724 0.226 1.00 91.94 79 GLU A O 1
ATOM 633 N N . LYS A 1 80 ? -10.343 -15.436 -1.212 1.00 93.94 80 LYS A N 1
ATOM 634 C CA . LYS A 1 80 ? -10.659 -16.857 -1.034 1.00 93.94 80 LYS A CA 1
ATOM 635 C C . LYS A 1 80 ? -10.413 -17.327 0.399 1.00 93.94 80 LYS A C 1
ATOM 637 O O . LYS A 1 80 ? -11.181 -18.111 0.947 1.00 93.94 80 LYS A O 1
ATOM 642 N N . LEU A 1 81 ? -9.344 -16.836 1.026 1.00 92.06 81 LEU A N 1
ATOM 643 C CA . LEU A 1 81 ? -9.038 -17.108 2.430 1.00 92.06 81 LEU A CA 1
ATOM 644 C C . LEU A 1 81 ? -10.039 -16.464 3.397 1.00 92.06 81 LEU A C 1
ATOM 646 O O . LEU A 1 81 ? -10.150 -16.943 4.528 1.00 92.06 81 LEU A O 1
ATOM 650 N N . ALA A 1 82 ? -10.715 -15.390 2.991 1.00 93.56 82 ALA A N 1
ATOM 651 C CA . ALA A 1 82 ? -11.713 -14.704 3.800 1.00 93.56 82 ALA A CA 1
ATOM 652 C C . ALA A 1 82 ? -13.047 -15.468 3.861 1.00 93.56 82 ALA A C 1
ATOM 654 O O . ALA A 1 82 ? -13.756 -15.355 4.859 1.00 93.56 82 ALA A O 1
ATOM 655 N N . GLU A 1 83 ? -13.358 -16.291 2.851 1.00 94.62 83 GLU A N 1
ATOM 656 C CA . GLU A 1 83 ? -14.572 -17.126 2.811 1.00 94.62 83 GLU A CA 1
ATOM 657 C C . GLU A 1 83 ? -14.620 -18.184 3.925 1.00 94.62 83 GLU A C 1
ATOM 659 O O . GLU A 1 83 ? -15.697 -18.585 4.357 1.00 94.62 83 GLU A O 1
ATOM 664 N N . THR A 1 84 ? -13.463 -18.660 4.393 1.00 95.25 84 THR A N 1
ATOM 665 C CA . THR A 1 84 ? -13.376 -19.752 5.381 1.00 95.25 84 THR A CA 1
ATOM 666 C C . THR A 1 84 ? -13.322 -19.271 6.829 1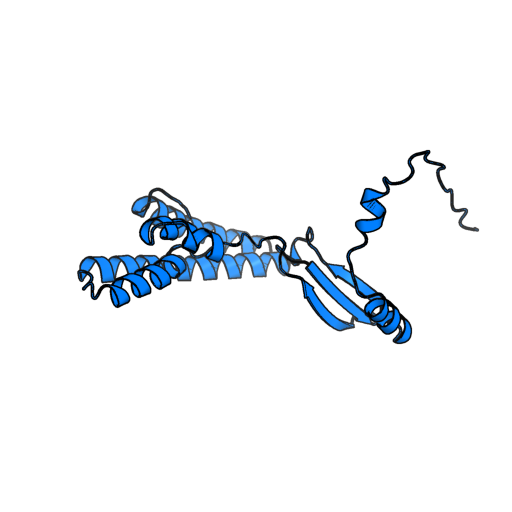.00 95.25 84 THR A C 1
ATOM 668 O O . THR A 1 84 ? -13.258 -20.089 7.747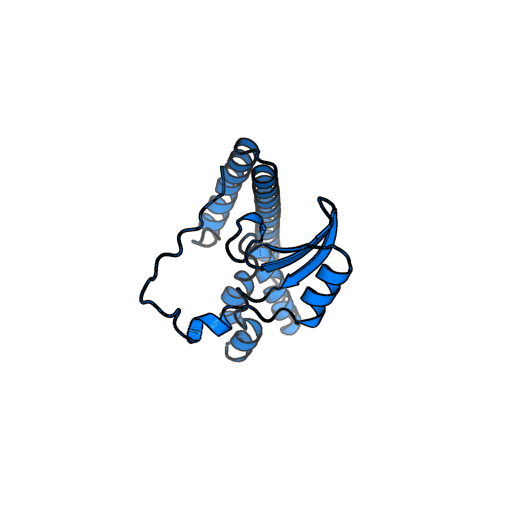 1.00 95.25 84 THR A O 1
ATOM 671 N N . LYS A 1 85 ? -13.319 -17.954 7.052 1.00 93.38 85 LYS A N 1
ATOM 672 C CA . LYS A 1 85 ? -13.106 -17.335 8.362 1.00 93.38 85 LYS A CA 1
ATOM 673 C C . LYS A 1 85 ? -14.286 -16.467 8.764 1.00 93.38 85 LYS A C 1
ATOM 675 O O . LYS A 1 85 ? -15.037 -15.962 7.934 1.00 93.38 85 LYS A O 1
ATOM 680 N N . LEU A 1 86 ? -14.418 -16.250 10.069 1.00 94.50 86 LEU A N 1
ATOM 681 C CA . LEU A 1 86 ? -15.391 -15.297 10.588 1.00 94.50 86 LEU A CA 1
ATOM 682 C C . LEU A 1 86 ? -15.014 -13.875 10.167 1.00 94.50 86 LEU A C 1
ATOM 684 O O . LEU A 1 86 ? -13.835 -13.526 10.100 1.00 94.50 86 LEU A O 1
ATOM 688 N N . PHE A 1 87 ? -16.017 -13.019 9.980 1.00 92.00 87 PHE A N 1
ATOM 689 C CA . PHE A 1 87 ? -15.802 -11.643 9.531 1.00 92.00 87 PHE A CA 1
ATOM 690 C C . PHE A 1 87 ? -14.828 -10.856 10.431 1.00 92.00 87 PHE A C 1
ATOM 692 O O . PHE A 1 87 ? -14.060 -10.047 9.921 1.00 92.00 87 PHE A O 1
ATOM 699 N N . VAL A 1 88 ? -14.783 -11.130 11.741 1.00 92.50 88 VAL A N 1
ATOM 700 C CA . VAL A 1 88 ? -13.817 -10.514 12.676 1.00 92.50 88 VAL A CA 1
ATOM 701 C C . VAL A 1 88 ? -12.386 -11.009 12.433 1.00 92.50 88 VAL A C 1
ATOM 703 O O . VAL A 1 88 ? -11.437 -10.234 12.489 1.00 92.50 88 VAL A O 1
ATOM 706 N N . GLN A 1 89 ? -12.218 -12.293 12.114 1.00 93.62 89 GLN A N 1
ATOM 707 C CA . GLN A 1 89 ? -10.910 -12.897 11.830 1.00 93.62 89 GLN A CA 1
ATOM 708 C C . GLN A 1 89 ? -10.324 -12.433 10.490 1.00 93.62 89 GLN A C 1
ATOM 710 O O . GLN A 1 89 ? -9.134 -12.619 10.247 1.00 93.62 89 GLN A O 1
ATOM 715 N N . ASN A 1 90 ? -11.141 -11.822 9.632 1.00 93.94 90 ASN A N 1
ATOM 716 C CA . ASN A 1 90 ? -10.708 -11.258 8.358 1.00 93.94 90 ASN A CA 1
ATOM 717 C C . ASN A 1 90 ? -10.090 -9.862 8.491 1.00 93.94 90 ASN A C 1
ATOM 719 O O . ASN A 1 90 ? -9.419 -9.432 7.559 1.00 93.94 90 ASN A O 1
ATOM 723 N N . ILE A 1 91 ? -10.242 -9.167 9.627 1.00 92.00 91 ILE A N 1
ATOM 724 C CA . ILE A 1 91 ? -9.671 -7.819 9.812 1.00 92.00 91 ILE A CA 1
ATOM 725 C C . ILE A 1 91 ? -8.154 -7.808 9.527 1.00 92.00 91 ILE A C 1
ATOM 727 O O . ILE A 1 91 ? -7.733 -7.048 8.653 1.00 92.00 91 ILE A O 1
ATOM 731 N N . PRO A 1 92 ? -7.335 -8.716 10.103 1.00 89.88 92 PRO A N 1
ATOM 732 C CA . PRO A 1 92 ? -5.900 -8.746 9.823 1.00 89.88 92 PRO A CA 1
ATOM 733 C C . PRO A 1 92 ? -5.554 -9.187 8.399 1.00 89.88 92 PRO A C 1
ATOM 735 O O . PRO A 1 92 ? -4.409 -9.038 7.990 1.00 89.88 92 PRO A O 1
ATOM 738 N N . LEU A 1 93 ? -6.489 -9.784 7.651 1.00 91.25 93 LEU A N 1
ATOM 739 C CA . LEU A 1 93 ? -6.279 -10.134 6.244 1.00 91.25 93 LEU A CA 1
ATOM 740 C C . LEU A 1 93 ? -6.453 -8.912 5.342 1.00 91.25 93 LEU A C 1
ATOM 742 O O . LEU A 1 93 ? -5.698 -8.756 4.385 1.00 91.25 93 LEU A O 1
ATOM 746 N N . VAL A 1 94 ? -7.415 -8.044 5.666 1.00 90.62 94 VAL A N 1
ATOM 747 C CA . VAL A 1 94 ? -7.736 -6.841 4.887 1.00 90.62 94 VAL A CA 1
ATOM 748 C C . VAL A 1 94 ? -6.730 -5.710 5.117 1.00 90.62 94 VAL A C 1
ATOM 750 O O . VAL A 1 94 ? -6.562 -4.866 4.248 1.00 90.62 94 VAL A O 1
ATOM 753 N N . GLU A 1 95 ? -5.996 -5.708 6.228 1.00 88.31 95 GLU A N 1
ATOM 754 C CA . GLU A 1 95 ? -4.940 -4.714 6.491 1.00 88.31 95 GLU A CA 1
ATOM 755 C C . GLU A 1 95 ? -3.664 -4.944 5.658 1.00 88.31 95 GLU A C 1
ATOM 757 O O . GLU A 1 95 ? -2.885 -4.027 5.427 1.00 88.31 95 GLU A O 1
ATOM 762 N N . ARG A 1 96 ? -3.430 -6.173 5.180 1.00 86.81 96 ARG A N 1
ATOM 763 C CA . ARG A 1 96 ? -2.162 -6.598 4.548 1.00 86.81 96 ARG A CA 1
ATOM 764 C C . ARG A 1 96 ? -1.932 -6.200 3.086 1.00 86.81 96 ARG A C 1
ATOM 766 O O . ARG A 1 96 ? -0.765 -6.203 2.689 1.00 86.81 96 ARG A O 1
ATOM 773 N N . PRO A 1 97 ? -2.949 -5.932 2.246 1.00 85.25 97 PRO A N 1
ATOM 774 C CA . PRO A 1 97 ? -2.731 -5.459 0.883 1.00 85.25 97 PRO A CA 1
ATOM 775 C C . PRO A 1 97 ? -2.013 -4.105 0.829 1.00 85.25 97 PRO A C 1
ATOM 777 O O . PRO A 1 97 ? -1.180 -3.906 -0.050 1.00 85.25 97 PRO A O 1
ATOM 780 N N . ALA A 1 98 ? -2.282 -3.202 1.777 1.00 84.38 98 ALA A N 1
ATOM 781 C CA . ALA A 1 98 ? -1.681 -1.872 1.823 1.00 84.38 98 ALA A CA 1
ATOM 782 C C . ALA A 1 98 ? -0.658 -1.768 2.963 1.00 84.38 98 ALA A C 1
ATOM 784 O O . ALA A 1 98 ? -0.988 -1.424 4.092 1.00 84.38 98 ALA A O 1
ATOM 785 N N . ILE A 1 99 ? 0.619 -2.007 2.655 1.00 81.81 99 ILE A N 1
ATOM 786 C CA . ILE A 1 99 ? 1.718 -1.950 3.643 1.00 81.81 99 ILE A CA 1
ATOM 787 C C . ILE A 1 99 ? 1.944 -0.556 4.254 1.00 81.81 99 ILE A C 1
ATOM 789 O O . ILE A 1 99 ? 2.633 -0.422 5.262 1.00 81.81 99 ILE A O 1
ATOM 793 N N . MET A 1 100 ? 1.416 0.490 3.619 1.00 84.69 100 MET A N 1
ATOM 794 C CA . MET A 1 100 ? 1.572 1.877 4.059 1.00 84.69 100 MET A CA 1
ATOM 795 C C . MET A 1 100 ? 0.381 2.387 4.866 1.00 84.69 100 MET A C 1
ATOM 797 O O . MET A 1 100 ? 0.551 3.323 5.647 1.00 84.69 100 MET A O 1
ATOM 801 N N . ASP A 1 101 ? -0.791 1.774 4.669 1.00 89.19 101 ASP A N 1
ATOM 802 C CA . ASP A 1 101 ? -2.082 2.280 5.126 1.00 89.19 101 ASP A CA 1
ATOM 803 C C . ASP A 1 101 ? -2.990 1.147 5.621 1.00 89.19 101 ASP A C 1
ATOM 805 O O . ASP A 1 101 ? -3.934 0.711 4.959 1.00 89.19 101 ASP A O 1
ATOM 809 N N . CYS A 1 102 ? -2.687 0.655 6.817 1.00 85.19 102 CYS A N 1
ATOM 810 C CA . CYS A 1 102 ? -3.465 -0.386 7.476 1.00 85.19 102 CYS A CA 1
ATOM 811 C C . CYS A 1 102 ? -4.850 0.113 7.924 1.00 85.19 102 CYS A C 1
ATOM 813 O O . CYS A 1 102 ? -5.854 -0.571 7.716 1.00 85.19 102 CYS A O 1
ATOM 815 N N . ALA A 1 103 ? -4.928 1.320 8.494 1.00 90.31 103 ALA A N 1
ATOM 816 C CA . ALA A 1 103 ? -6.149 1.826 9.111 1.00 90.31 103 ALA A CA 1
ATOM 817 C C . ALA A 1 103 ? -7.251 2.161 8.101 1.00 90.31 103 ALA A C 1
ATOM 819 O O . ALA A 1 103 ? -8.417 1.875 8.371 1.00 90.31 103 ALA A O 1
ATOM 820 N N . ASN A 1 104 ? -6.931 2.753 6.943 1.00 92.56 104 ASN A N 1
ATOM 821 C CA . ASN A 1 104 ? -7.975 3.050 5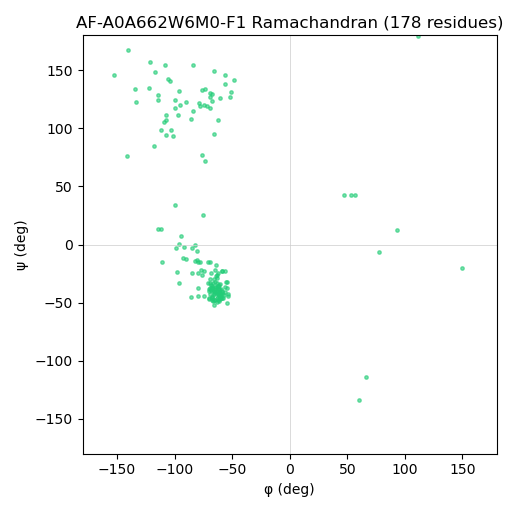.957 1.00 92.56 104 ASN A CA 1
ATOM 822 C C . ASN A 1 104 ? -8.509 1.773 5.296 1.00 92.56 104 ASN A C 1
ATOM 824 O O . ASN A 1 104 ? -9.708 1.696 5.012 1.00 92.56 104 ASN A O 1
ATOM 828 N N . MET A 1 105 ? -7.664 0.749 5.115 1.00 91.38 105 MET A N 1
ATOM 829 C CA . MET A 1 105 ? -8.117 -0.550 4.609 1.00 91.38 105 MET A CA 1
ATOM 830 C C . MET A 1 105 ? -9.054 -1.252 5.590 1.00 91.38 105 MET A C 1
ATOM 832 O O . MET A 1 105 ? -10.147 -1.674 5.199 1.00 91.38 105 MET A O 1
ATOM 836 N N . SER A 1 106 ? -8.693 -1.325 6.874 1.00 91.81 106 SER A N 1
ATOM 837 C CA . SER A 1 106 ? -9.577 -1.922 7.879 1.00 91.81 106 SER A CA 1
ATOM 838 C C . SER A 1 106 ? -10.840 -1.094 8.107 1.00 91.81 106 SER A C 1
ATOM 840 O O . SER A 1 106 ? -11.919 -1.668 8.262 1.00 91.81 106 SER A O 1
ATOM 842 N N . LEU A 1 107 ? -10.763 0.239 8.043 1.00 94.12 107 LEU A N 1
ATOM 843 C CA . LEU A 1 107 ? -11.924 1.118 8.193 1.00 94.12 107 LEU A CA 1
ATOM 844 C C . LEU A 1 107 ? -12.988 0.868 7.117 1.00 94.12 107 LEU A C 1
ATOM 846 O O . LEU A 1 107 ? -14.177 0.845 7.442 1.00 94.12 107 LEU A O 1
ATOM 850 N N . GLY A 1 108 ? -12.591 0.664 5.857 1.00 93.12 108 GLY A N 1
ATOM 851 C CA . GLY A 1 108 ? -13.524 0.332 4.775 1.00 93.12 108 GLY A CA 1
ATOM 852 C C . GLY A 1 108 ? -14.290 -0.965 5.050 1.00 93.12 108 GLY A C 1
ATOM 853 O O . GLY A 1 108 ? -15.519 -1.001 4.955 1.00 93.12 108 GLY A O 1
ATOM 854 N N . TYR A 1 109 ? -13.570 -2.002 5.477 1.00 94.44 109 TYR A N 1
ATOM 855 C CA . TYR A 1 109 ? -14.135 -3.310 5.801 1.00 94.44 109 TYR A CA 1
ATOM 856 C C . TYR A 1 109 ? -15.044 -3.283 7.036 1.00 94.44 109 TYR A C 1
ATOM 858 O O . TYR A 1 109 ? -16.179 -3.760 6.992 1.00 94.44 109 TYR A O 1
ATOM 866 N N . VAL A 1 110 ? -14.591 -2.656 8.123 1.00 95.12 110 VAL A N 1
ATOM 867 C CA . VAL A 1 110 ? -15.367 -2.535 9.364 1.00 95.12 110 VAL A CA 1
ATOM 868 C C . VAL A 1 110 ? -16.647 -1.735 9.129 1.00 95.12 110 VAL A C 1
ATOM 870 O O . VAL A 1 110 ? -17.712 -2.163 9.566 1.00 95.12 110 VAL A O 1
ATOM 873 N N . ARG A 1 111 ? -16.598 -0.632 8.369 1.00 95.62 111 ARG A N 1
ATOM 874 C CA . ARG A 1 111 ? -17.804 0.149 8.040 1.00 95.62 111 ARG A CA 1
ATOM 875 C C . ARG A 1 111 ? -18.820 -0.638 7.215 1.00 95.62 111 ARG A C 1
ATOM 877 O O . ARG A 1 111 ? -20.019 -0.408 7.367 1.00 95.62 111 ARG A O 1
ATOM 884 N N . ALA A 1 112 ? -18.366 -1.538 6.341 1.00 95.12 112 ALA A N 1
ATOM 885 C CA . ALA A 1 112 ? -19.260 -2.411 5.586 1.00 95.12 112 ALA A CA 1
ATOM 886 C C . ALA A 1 112 ? -20.002 -3.386 6.517 1.00 95.12 112 ALA A C 1
ATOM 888 O O . ALA A 1 112 ? -21.215 -3.541 6.389 1.00 95.12 112 ALA A O 1
ATOM 889 N N . ILE A 1 113 ? -19.301 -3.967 7.498 1.00 95.25 113 ILE A N 1
ATOM 890 C CA . ILE A 1 113 ? -19.896 -4.846 8.517 1.00 95.25 113 ILE A CA 1
ATOM 891 C C . ILE A 1 113 ? -20.852 -4.070 9.430 1.00 95.25 113 ILE A C 1
ATOM 893 O O . ILE A 1 113 ? -21.987 -4.500 9.618 1.00 95.25 113 ILE A O 1
ATOM 897 N N . GLU A 1 114 ? -20.428 -2.915 9.956 1.00 96.25 114 GLU A N 1
ATOM 898 C CA . GLU A 1 114 ? -21.258 -2.041 10.801 1.00 96.25 114 GLU A CA 1
ATOM 899 C C . GLU A 1 114 ? -22.582 -1.703 10.106 1.00 96.25 114 GLU A C 1
ATOM 901 O O . GLU A 1 114 ? -23.644 -1.795 10.716 1.00 96.25 114 GLU A O 1
ATOM 906 N N . LYS A 1 115 ? -22.526 -1.375 8.807 1.00 96.38 115 LYS A N 1
ATOM 907 C CA . LYS A 1 115 ? -23.710 -1.086 7.992 1.00 96.38 115 LYS A CA 1
ATOM 908 C C . LYS A 1 115 ? -24.583 -2.322 7.759 1.00 96.38 115 LYS A C 1
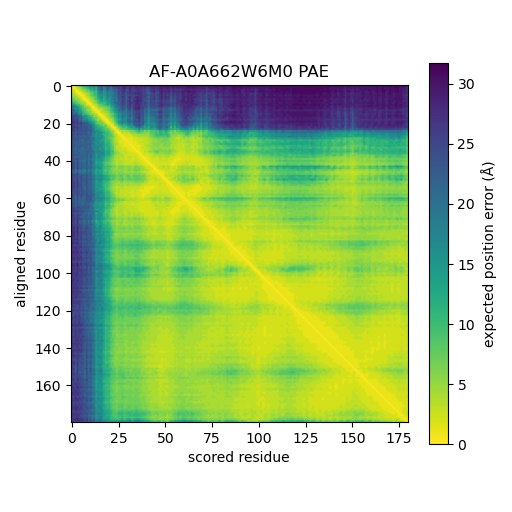ATOM 910 O O . LYS A 1 115 ? -25.800 -2.198 7.764 1.00 96.38 115 LYS A O 1
ATOM 915 N N . ALA A 1 116 ? -23.987 -3.494 7.536 1.00 95.94 116 ALA A N 1
ATOM 916 C CA . ALA A 1 116 ? -24.731 -4.738 7.327 1.00 95.94 116 ALA A CA 1
ATOM 917 C C . ALA A 1 116 ? -25.440 -5.230 8.601 1.00 95.94 116 ALA A C 1
ATOM 919 O O . ALA A 1 116 ? -26.479 -5.876 8.512 1.00 95.94 116 ALA A O 1
ATOM 920 N N . MET A 1 117 ? -24.880 -4.921 9.774 1.00 96.19 117 MET A N 1
ATOM 921 C CA . MET A 1 117 ? -25.415 -5.305 11.084 1.00 96.19 117 MET A CA 1
ATOM 922 C C . MET A 1 117 ? -26.266 -4.213 11.751 1.00 96.19 117 MET A C 1
ATOM 924 O O . MET A 1 117 ? -26.726 -4.424 12.869 1.00 96.19 117 MET A O 1
ATOM 928 N N . ASP A 1 118 ? -26.446 -3.063 11.095 1.00 96.50 118 ASP A N 1
ATOM 929 C CA . ASP A 1 118 ? -27.151 -1.887 11.629 1.00 96.50 118 ASP A CA 1
ATOM 930 C C . ASP A 1 118 ? -26.613 -1.420 13.000 1.00 96.50 118 ASP A C 1
ATOM 932 O O . ASP A 1 118 ? -27.350 -1.112 13.935 1.00 96.50 118 ASP A O 1
ATOM 936 N N . ILE A 1 119 ? -25.283 -1.405 13.144 1.00 95.81 119 ILE A N 1
ATOM 937 C CA . ILE A 1 119 ? -24.610 -1.018 14.389 1.00 95.81 119 ILE A CA 1
ATOM 938 C C . ILE A 1 119 ? -24.331 0.484 14.391 1.00 95.81 119 ILE A C 1
ATOM 940 O O . ILE A 1 119 ? -23.580 1.003 13.559 1.00 95.81 119 ILE A O 1
ATOM 944 N N . GLU A 1 120 ? -24.838 1.184 15.407 1.00 95.00 120 GLU A N 1
ATOM 945 C CA . GLU A 1 120 ? -24.453 2.568 15.657 1.00 95.00 120 GLU A CA 1
ATOM 946 C C . GLU A 1 120 ? -23.150 2.658 16.466 1.00 95.00 120 GLU A C 1
ATOM 948 O O . GLU A 1 120 ? -23.063 2.291 17.637 1.00 95.00 120 GLU A O 1
ATOM 953 N N . VAL A 1 121 ? -22.112 3.202 15.832 1.00 95.88 121 VAL A N 1
ATOM 954 C CA . VAL A 1 121 ? -20.799 3.384 16.461 1.00 95.88 121 VAL A CA 1
ATOM 955 C C . VAL A 1 121 ? -20.814 4.574 17.431 1.00 95.88 121 VAL A C 1
ATOM 957 O O . VAL A 1 121 ? -21.214 5.676 17.026 1.00 95.88 121 VAL A O 1
ATOM 960 N N . PRO A 1 122 ? -20.286 4.426 18.662 1.00 97.44 122 PRO A N 1
ATOM 961 C CA . PRO A 1 122 ? -20.191 5.521 19.623 1.00 97.44 122 PRO A CA 1
ATOM 962 C C . PRO A 1 122 ? -19.417 6.733 19.071 1.00 97.44 122 PRO A C 1
ATOM 964 O O . PRO A 1 122 ? -18.415 6.550 18.369 1.00 97.44 122 PRO A O 1
ATOM 967 N N . PRO A 1 123 ? -19.779 7.979 19.442 1.00 97.31 123 PRO A N 1
ATOM 968 C CA . PRO A 1 123 ? -19.098 9.183 18.960 1.00 97.31 123 PRO A CA 1
ATOM 969 C C . PRO A 1 123 ? -17.582 9.149 19.179 1.00 97.31 123 PRO A C 1
ATOM 971 O O . PRO A 1 123 ? -16.816 9.450 18.268 1.00 97.31 123 PRO A O 1
ATOM 974 N N . ARG A 1 124 ? -17.131 8.687 20.353 1.00 97.38 124 ARG A N 1
ATOM 975 C CA . ARG A 1 124 ? -15.700 8.554 20.671 1.00 97.38 124 ARG A CA 1
ATOM 976 C C . ARG A 1 124 ? -14.958 7.670 19.662 1.00 97.38 124 ARG A C 1
ATOM 978 O O . ARG A 1 124 ? -13.873 8.039 19.223 1.00 97.38 124 ARG A O 1
ATOM 985 N N . ALA A 1 125 ? -15.538 6.534 19.274 1.00 95.81 125 ALA A N 1
ATOM 986 C CA . ALA A 1 125 ? -14.927 5.626 18.305 1.00 95.81 125 ALA A CA 1
ATOM 987 C C . ALA A 1 125 ? -14.878 6.244 16.897 1.00 95.81 125 ALA A C 1
ATOM 989 O O . ALA A 1 125 ? -13.881 6.074 16.196 1.00 95.81 125 ALA A O 1
ATOM 990 N N . LYS A 1 126 ? -15.891 7.040 16.516 1.00 95.56 126 LYS A N 1
ATOM 991 C CA . LYS A 1 126 ? -15.881 7.817 15.264 1.00 95.56 126 LYS A CA 1
ATOM 992 C C . LYS A 1 126 ? -14.720 8.819 15.221 1.00 95.56 126 LYS A C 1
ATOM 994 O O . LYS A 1 126 ? -14.050 8.895 14.201 1.00 95.56 126 LYS A O 1
ATOM 999 N N . TYR A 1 127 ? -14.434 9.533 16.311 1.00 96.88 127 TYR A N 1
ATOM 1000 C CA . TYR A 1 127 ? -13.289 10.454 16.356 1.00 96.88 127 TYR A CA 1
ATOM 1001 C C . TYR A 1 127 ? -11.942 9.729 16.304 1.00 96.88 127 TYR A C 1
ATOM 1003 O O . TYR A 1 127 ? -11.073 10.120 15.530 1.00 96.88 127 TYR A O 1
ATOM 1011 N N . ILE A 1 128 ? -11.774 8.656 17.087 1.00 94.69 128 ILE A N 1
ATOM 1012 C CA . ILE A 1 128 ? -10.510 7.903 17.137 1.00 94.69 128 ILE A CA 1
ATOM 1013 C C . ILE A 1 128 ? -10.163 7.330 15.760 1.00 94.69 128 ILE A C 1
ATOM 1015 O O . ILE A 1 128 ? -9.036 7.503 15.301 1.00 94.69 128 ILE A O 1
ATOM 1019 N N . ARG A 1 129 ? -11.125 6.696 15.074 1.00 94.69 129 ARG A N 1
ATOM 1020 C CA . ARG A 1 129 ? -10.873 6.108 13.751 1.00 94.69 129 ARG A CA 1
ATOM 1021 C C . ARG A 1 129 ? -10.575 7.160 12.683 1.00 94.69 129 ARG A C 1
ATOM 1023 O O . ARG A 1 129 ? -9.753 6.898 11.818 1.00 94.69 129 ARG A O 1
ATOM 1030 N N . THR A 1 130 ? -11.176 8.352 12.765 1.00 95.44 130 THR A N 1
ATOM 1031 C CA . THR A 1 130 ? -10.843 9.467 11.863 1.00 95.44 130 THR A CA 1
ATOM 1032 C C . THR A 1 130 ? -9.427 9.979 12.111 1.00 95.44 130 THR A C 1
ATOM 1034 O O . THR A 1 130 ? -8.677 10.151 11.161 1.00 95.44 130 THR A O 1
ATOM 1037 N N . ILE A 1 131 ? -9.028 10.178 13.372 1.00 94.69 131 ILE A N 1
ATOM 1038 C CA . ILE A 1 131 ? -7.656 10.598 13.706 1.00 94.69 131 ILE A CA 1
ATOM 1039 C C . ILE A 1 131 ? -6.646 9.567 13.190 1.00 94.69 131 ILE A C 1
ATOM 1041 O O . ILE A 1 131 ? -5.659 9.939 12.561 1.00 94.69 131 ILE A O 1
ATOM 1045 N N . LEU A 1 132 ? -6.910 8.277 13.414 1.00 93.88 132 LEU A N 1
ATOM 1046 C CA . LEU A 1 132 ? -6.044 7.198 12.944 1.00 93.88 132 LEU A CA 1
ATOM 1047 C C . LEU A 1 132 ? -5.959 7.157 11.408 1.00 93.88 132 LEU A C 1
ATOM 1049 O O . LEU A 1 132 ? -4.861 7.088 10.864 1.00 93.88 132 LEU A O 1
ATOM 1053 N N . ALA A 1 133 ? -7.096 7.261 10.717 1.00 94.12 133 ALA A N 1
ATOM 1054 C CA . ALA A 1 133 ? -7.163 7.301 9.256 1.00 94.12 133 ALA A CA 1
ATOM 1055 C C . ALA A 1 133 ? -6.364 8.473 8.663 1.00 94.12 133 ALA A C 1
ATOM 1057 O O . ALA A 1 133 ? -5.621 8.291 7.698 1.00 94.12 133 ALA A O 1
ATOM 1058 N N . GLU A 1 134 ? -6.464 9.661 9.263 1.00 95.88 134 GLU A N 1
ATOM 1059 C CA . GLU A 1 134 ? -5.726 10.847 8.820 1.00 95.88 134 GLU A CA 1
ATOM 1060 C C . GLU A 1 134 ? -4.221 10.739 9.087 1.00 95.88 134 GLU A C 1
ATOM 1062 O O . GLU A 1 134 ? -3.415 11.133 8.244 1.00 95.88 134 GLU A O 1
ATOM 1067 N N . LEU A 1 135 ? -3.819 10.144 10.215 1.00 94.19 135 LEU A N 1
ATOM 1068 C CA . LEU A 1 135 ? -2.411 9.847 10.488 1.00 94.19 135 LEU A CA 1
ATOM 1069 C C . LEU A 1 135 ? -1.832 8.873 9.452 1.00 94.19 135 LEU A C 1
ATOM 1071 O O . LEU A 1 135 ? -0.756 9.132 8.911 1.00 94.19 135 LEU A O 1
ATOM 1075 N N . CYS A 1 136 ? -2.551 7.795 9.121 1.00 93.38 136 CYS A N 1
ATOM 1076 C CA . CYS A 1 136 ? -2.133 6.848 8.083 1.00 93.38 136 CYS A CA 1
ATOM 1077 C C . CYS A 1 136 ? -2.097 7.487 6.685 1.00 93.38 136 CYS A C 1
ATOM 1079 O O . CYS A 1 136 ? -1.165 7.228 5.922 1.00 93.38 136 CYS A O 1
ATOM 1081 N N . ARG A 1 137 ? -3.034 8.389 6.366 1.00 94.75 137 ARG A N 1
ATOM 1082 C CA . ARG A 1 137 ? -3.035 9.149 5.105 1.00 94.75 137 ARG A CA 1
ATOM 1083 C C . ARG A 1 137 ? -1.789 10.026 4.970 1.00 94.75 137 ARG A C 1
ATOM 1085 O O . ARG A 1 137 ? -1.102 9.967 3.952 1.00 94.75 137 ARG A O 1
ATOM 1092 N N . ILE A 1 138 ? -1.452 10.793 6.011 1.00 95.38 138 ILE A N 1
ATOM 1093 C CA . ILE A 1 138 ? -0.217 11.597 6.044 1.00 95.38 138 ILE A CA 1
ATOM 1094 C C . ILE A 1 138 ? 1.011 10.683 5.928 1.00 95.38 138 ILE A C 1
ATOM 1096 O O . ILE A 1 138 ? 1.914 10.961 5.141 1.00 95.38 138 ILE A O 1
ATOM 1100 N N . GLY A 1 139 ? 1.031 9.568 6.664 1.00 94.88 139 GLY A N 1
ATOM 1101 C CA . GLY A 1 139 ? 2.116 8.588 6.612 1.00 94.88 139 GLY A CA 1
ATOM 1102 C C . GLY A 1 139 ? 2.319 7.963 5.227 1.00 94.88 139 GLY A C 1
ATOM 1103 O O . GLY A 1 139 ? 3.461 7.705 4.847 1.00 94.88 139 GLY A O 1
ATOM 1104 N N . THR A 1 140 ? 1.242 7.765 4.465 1.00 94.88 140 THR A N 1
ATOM 1105 C CA . THR A 1 140 ? 1.287 7.263 3.083 1.00 94.88 140 THR A CA 1
ATOM 1106 C C . THR A 1 140 ? 1.881 8.306 2.143 1.00 94.88 140 THR A C 1
ATOM 1108 O O . THR A 1 140 ? 2.824 8.003 1.423 1.00 94.88 140 THR A O 1
ATOM 1111 N N . HIS A 1 141 ? 1.448 9.567 2.228 1.00 95.19 141 HIS A N 1
ATOM 1112 C CA . HIS A 1 141 ? 2.029 10.641 1.415 1.00 95.19 141 HIS A CA 1
ATOM 1113 C C . HIS A 1 141 ? 3.518 10.884 1.703 1.00 95.19 141 HIS A C 1
ATOM 1115 O O . HIS A 1 141 ? 4.284 11.172 0.785 1.00 95.19 141 HIS A O 1
ATOM 1121 N N . LEU A 1 142 ? 3.950 10.748 2.963 1.00 95.88 142 LEU A N 1
ATOM 1122 C CA . LEU A 1 142 ? 5.372 10.808 3.315 1.00 95.88 142 LEU A CA 1
ATOM 1123 C C . LEU A 1 142 ? 6.156 9.641 2.705 1.00 95.88 142 LEU A C 1
ATOM 1125 O O . LEU A 1 142 ? 7.268 9.844 2.218 1.00 95.88 142 LEU A O 1
ATOM 1129 N N . TYR A 1 143 ? 5.584 8.435 2.713 1.00 94.62 143 TYR A N 1
ATOM 1130 C CA . TYR A 1 143 ? 6.203 7.282 2.068 1.00 94.62 143 TYR A CA 1
ATOM 1131 C C . TYR A 1 143 ? 6.332 7.503 0.557 1.00 94.62 143 TYR A C 1
ATOM 1133 O O . TYR A 1 143 ? 7.432 7.370 0.026 1.00 94.62 143 TYR A O 1
ATOM 1141 N N . ASP A 1 144 ? 5.256 7.920 -0.115 1.00 94.06 144 ASP A N 1
ATOM 1142 C CA . ASP A 1 144 ? 5.248 8.186 -1.558 1.00 94.06 144 ASP A CA 1
ATOM 1143 C C . ASP A 1 144 ? 6.286 9.247 -1.946 1.00 94.06 144 ASP A C 1
ATOM 1145 O O . ASP A 1 144 ? 7.072 9.044 -2.871 1.00 94.06 144 ASP A O 1
ATOM 1149 N N . ALA A 1 145 ? 6.348 10.357 -1.202 1.00 95.19 145 ALA A N 1
ATOM 1150 C CA . ALA A 1 145 ? 7.336 11.410 -1.426 1.00 95.19 145 ALA A CA 1
ATOM 1151 C C . ALA A 1 145 ? 8.779 10.904 -1.251 1.00 95.19 145 ALA A C 1
ATOM 1153 O O . ALA A 1 145 ? 9.667 11.259 -2.034 1.00 95.19 145 ALA A O 1
ATOM 1154 N N . GLY A 1 146 ? 9.019 10.057 -0.246 1.00 95.56 146 GLY A N 1
ATOM 1155 C CA . GLY A 1 146 ? 10.331 9.463 -0.003 1.00 95.56 146 GLY A CA 1
ATOM 1156 C C . GLY A 1 146 ? 10.744 8.480 -1.100 1.00 95.56 146 GLY A C 1
ATOM 1157 O O . GLY A 1 146 ? 11.872 8.549 -1.593 1.00 95.56 146 GLY A O 1
ATOM 1158 N N . ILE A 1 147 ? 9.831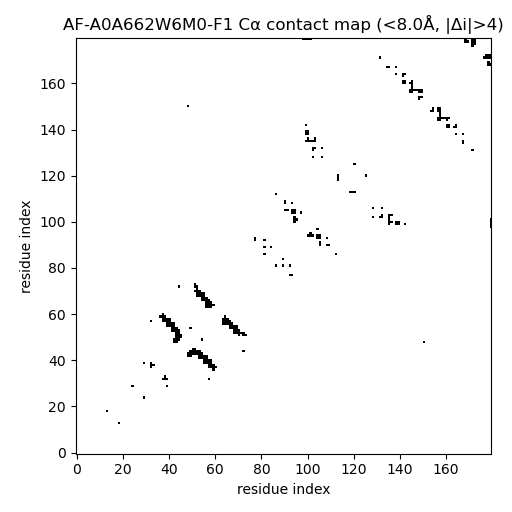 7.604 -1.528 1.00 93.62 147 ILE A N 1
ATOM 1159 C CA . ILE A 1 147 ? 10.085 6.643 -2.607 1.00 93.62 147 ILE A CA 1
ATOM 1160 C C . ILE A 1 147 ? 10.322 7.363 -3.934 1.00 93.62 147 ILE A C 1
ATOM 1162 O O . ILE A 1 147 ? 11.324 7.104 -4.595 1.00 93.62 147 ILE A O 1
ATOM 1166 N N . LEU A 1 148 ? 9.477 8.325 -4.307 1.00 94.25 148 LEU A N 1
ATOM 1167 C CA . LEU A 1 148 ? 9.687 9.099 -5.531 1.00 94.25 148 LEU A CA 1
ATOM 1168 C C . LEU A 1 148 ? 11.063 9.786 -5.541 1.00 94.25 148 LEU A C 1
ATOM 1170 O O . LEU A 1 148 ? 11.761 9.769 -6.554 1.00 94.25 148 LEU A O 1
ATOM 1174 N N . SER A 1 149 ? 11.483 10.340 -4.401 1.00 95.50 149 SER A N 1
ATOM 1175 C CA . SER A 1 149 ? 12.781 11.010 -4.279 1.00 95.50 149 SER A CA 1
ATOM 1176 C C . SER A 1 149 ? 13.955 10.073 -4.567 1.00 95.50 149 SER A C 1
ATOM 1178 O O . SER A 1 149 ? 14.856 10.447 -5.320 1.00 95.50 149 SER A O 1
ATOM 1180 N N . VAL A 1 150 ? 13.951 8.848 -4.023 1.00 94.31 150 VAL A N 1
ATOM 1181 C CA . VAL A 1 150 ? 15.046 7.894 -4.278 1.00 94.31 150 VAL A CA 1
ATOM 1182 C C . VAL A 1 150 ? 15.045 7.387 -5.720 1.00 94.31 150 VAL A C 1
ATOM 1184 O O . VAL A 1 150 ? 16.118 7.205 -6.288 1.00 94.31 150 VAL A O 1
ATOM 1187 N N . PHE A 1 151 ? 13.876 7.247 -6.352 1.00 92.12 151 PHE A N 1
ATOM 1188 C CA . PHE A 1 151 ? 13.764 6.846 -7.760 1.00 92.12 151 PHE A CA 1
ATOM 1189 C C . PHE A 1 151 ? 14.345 7.883 -8.732 1.00 92.12 151 PHE A C 1
ATOM 1191 O O . PHE A 1 151 ? 14.858 7.514 -9.784 1.00 92.12 151 PHE A O 1
ATOM 1198 N N . ILE A 1 152 ? 14.319 9.168 -8.369 1.00 94.06 152 ILE A N 1
ATOM 1199 C CA . ILE A 1 152 ? 14.955 10.254 -9.138 1.00 94.06 152 ILE A CA 1
ATOM 1200 C C . ILE A 1 152 ? 16.454 10.397 -8.768 1.00 94.06 152 ILE A C 1
ATOM 1202 O O . ILE A 1 152 ? 17.181 11.190 -9.362 1.00 94.06 152 ILE A O 1
ATOM 1206 N N . GLY A 1 153 ? 16.949 9.614 -7.802 1.00 93.94 153 GLY A N 1
ATOM 1207 C CA . GLY A 1 153 ? 18.349 9.614 -7.360 1.00 93.94 153 GLY A CA 1
ATOM 1208 C C . GLY A 1 153 ? 18.654 10.539 -6.176 1.00 93.94 153 GLY A C 1
ATOM 1209 O O . GLY A 1 153 ? 19.820 10.770 -5.862 1.00 93.94 153 GLY A O 1
ATOM 1210 N N . HIS A 1 154 ? 17.637 11.068 -5.486 1.00 95.69 154 HIS A N 1
ATOM 1211 C CA . HIS A 1 154 ? 17.800 11.990 -4.360 1.00 95.69 154 HIS A CA 1
ATOM 1212 C C . HIS A 1 154 ? 17.623 11.283 -3.005 1.00 95.69 154 HIS A C 1
ATOM 1214 O O . HIS A 1 154 ? 16.531 11.209 -2.441 1.00 95.69 154 HIS A O 1
ATOM 1220 N N . THR A 1 155 ? 18.732 10.825 -2.424 1.00 94.94 155 THR A N 1
ATOM 1221 C CA . THR A 1 155 ? 18.752 10.089 -1.145 1.00 94.94 155 THR A CA 1
ATOM 1222 C C . THR A 1 155 ? 18.304 10.924 0.060 1.00 94.94 155 THR A C 1
ATOM 1224 O O . THR A 1 155 ? 17.545 10.436 0.894 1.00 94.94 155 THR A O 1
ATOM 1227 N N . THR A 1 156 ? 18.684 12.201 0.149 1.00 95.38 156 THR A N 1
ATOM 1228 C CA . THR A 1 156 ? 18.232 13.094 1.236 1.00 95.38 156 THR A CA 1
ATOM 1229 C C . THR A 1 156 ? 16.710 13.279 1.233 1.00 95.38 156 THR A C 1
ATOM 1231 O O . THR A 1 156 ? 16.086 13.261 2.295 1.00 95.38 156 THR A O 1
ATOM 1234 N N . GLY A 1 157 ? 16.100 13.379 0.047 1.00 94.56 157 GLY A N 1
ATOM 1235 C CA . GLY A 1 157 ? 14.646 13.434 -0.126 1.00 94.56 157 GLY A CA 1
ATOM 1236 C C . GLY A 1 157 ? 13.923 12.155 0.309 1.00 94.56 157 GLY A C 1
ATOM 1237 O O . GLY A 1 157 ? 12.753 12.219 0.656 1.00 94.56 157 GLY A O 1
ATOM 1238 N N . PHE A 1 158 ? 14.614 11.013 0.368 1.00 94.56 158 PHE A N 1
ATOM 1239 C CA . PHE A 1 158 ? 14.096 9.782 0.973 1.00 94.56 158 PHE A CA 1
ATOM 1240 C C . PHE A 1 158 ? 14.209 9.794 2.503 1.00 94.56 158 PHE A C 1
ATOM 1242 O O . PHE A 1 158 ? 13.257 9.446 3.201 1.00 94.56 158 PHE A O 1
ATOM 1249 N N . MET A 1 159 ? 15.349 10.231 3.046 1.00 96.88 159 MET A N 1
ATOM 1250 C CA . MET A 1 159 ? 15.618 10.154 4.487 1.00 96.88 159 MET A CA 1
ATOM 1251 C C . MET A 1 159 ? 14.683 11.041 5.324 1.00 96.88 159 MET A C 1
ATOM 1253 O O . MET A 1 159 ? 14.211 10.604 6.373 1.00 96.88 159 MET A O 1
ATOM 1257 N N . TRP A 1 160 ? 14.384 12.265 4.874 1.00 96.44 160 TRP A N 1
ATOM 1258 C CA . TRP A 1 160 ? 13.554 13.204 5.643 1.00 96.44 160 TRP A CA 1
ATOM 1259 C C . TRP A 1 160 ? 12.094 12.750 5.814 1.00 96.44 160 TRP A C 1
ATOM 1261 O O . TRP A 1 160 ? 11.636 12.686 6.959 1.00 96.44 160 TRP A O 1
ATOM 1271 N N . PRO A 1 161 ? 11.347 12.389 4.750 1.00 96.00 161 PRO A N 1
ATOM 1272 C CA . PRO A 1 161 ? 9.975 11.909 4.892 1.00 96.00 161 PRO A CA 1
ATOM 1273 C C . PRO A 1 161 ? 9.876 10.622 5.711 1.00 96.00 161 PRO A C 1
ATOM 1275 O O . PRO A 1 161 ? 8.969 10.501 6.531 1.00 96.00 161 PRO A O 1
ATOM 1278 N N . PHE A 1 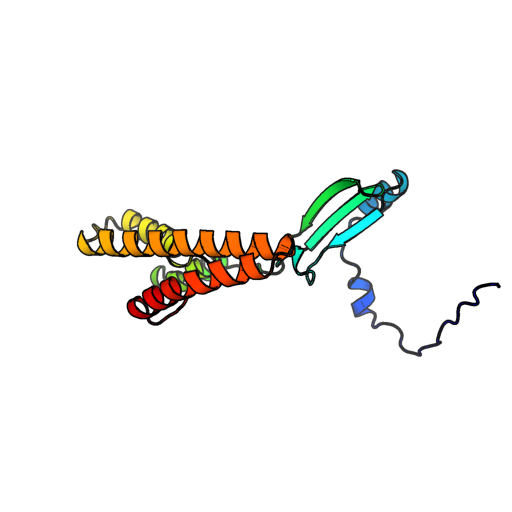162 ? 10.825 9.690 5.558 1.00 95.00 162 PHE A N 1
ATOM 1279 C CA . PHE A 1 162 ? 10.856 8.464 6.362 1.00 95.00 162 PHE A CA 1
ATOM 1280 C C . PHE A 1 162 ? 11.164 8.743 7.839 1.00 95.00 162 PHE A C 1
ATOM 1282 O O . PHE A 1 162 ? 10.545 8.132 8.708 1.00 95.00 162 PHE A O 1
ATOM 1289 N N . GLY A 1 163 ? 12.040 9.709 8.134 1.00 95.94 163 GLY A N 1
ATOM 1290 C CA . GLY A 1 163 ? 12.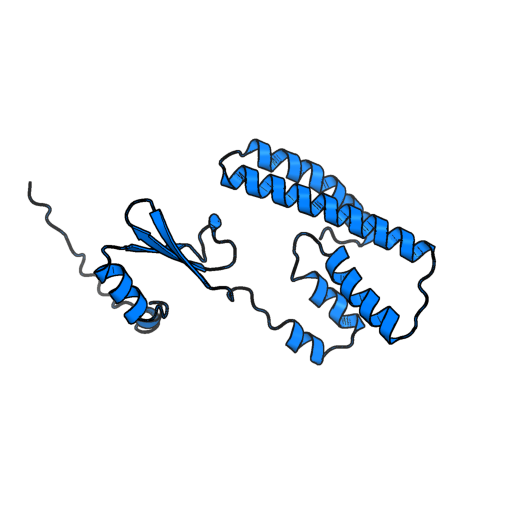275 10.179 9.501 1.00 95.94 163 GLY A CA 1
ATOM 1291 C C . GLY A 1 163 ? 11.027 10.801 10.134 1.00 95.94 163 GLY A C 1
ATOM 1292 O O . GLY A 1 163 ? 10.698 10.499 11.276 1.00 95.94 163 GLY A O 1
ATOM 1293 N N . LEU A 1 164 ? 10.273 11.613 9.384 1.00 95.44 164 LEU A N 1
ATOM 1294 C CA . LEU A 1 164 ? 9.002 12.177 9.857 1.00 95.44 164 LEU A CA 1
ATOM 1295 C C . LEU A 1 164 ? 7.918 11.104 10.038 1.00 95.44 164 LEU A C 1
ATOM 1297 O O . LEU A 1 164 ? 7.142 11.156 10.994 1.00 95.44 164 LEU A O 1
ATOM 1301 N N . ARG A 1 165 ? 7.879 10.112 9.142 1.00 94.94 165 ARG A N 1
ATOM 1302 C CA . ARG A 1 165 ? 6.942 8.984 9.206 1.00 94.94 165 ARG A CA 1
ATOM 1303 C C . ARG A 1 165 ? 7.152 8.131 10.460 1.00 94.94 165 ARG A C 1
ATOM 1305 O O . ARG A 1 165 ? 6.192 7.537 10.944 1.00 94.94 165 ARG A O 1
ATOM 1312 N N . GLU A 1 166 ? 8.355 8.111 11.028 1.00 95.38 166 GLU A N 1
ATOM 1313 C CA . GLU A 1 166 ? 8.646 7.373 12.261 1.00 95.38 166 GLU A CA 1
ATOM 1314 C C . GLU A 1 166 ? 7.776 7.829 13.441 1.00 95.38 166 GLU A C 1
ATOM 1316 O O . GLU A 1 166 ? 7.236 6.988 14.159 1.00 95.38 166 GLU A O 1
ATOM 1321 N N . TYR A 1 167 ? 7.544 9.137 13.594 1.00 95.00 167 TYR A N 1
ATOM 1322 C CA . TYR A 1 167 ? 6.664 9.667 14.645 1.00 95.00 167 TYR A CA 1
ATOM 1323 C C . TYR A 1 167 ? 5.222 9.169 14.501 1.00 95.00 167 TYR A C 1
ATOM 1325 O O . TYR A 1 167 ? 4.535 8.921 15.494 1.00 95.00 167 TYR A O 1
ATOM 1333 N N . ILE A 1 168 ? 4.764 8.990 13.259 1.00 93.88 168 ILE A N 1
ATOM 1334 C CA . ILE A 1 168 ? 3.440 8.439 12.960 1.00 93.88 168 ILE A CA 1
ATOM 1335 C C . ILE A 1 168 ? 3.403 6.951 13.324 1.00 93.88 168 ILE A C 1
ATOM 1337 O O . ILE A 1 168 ? 2.480 6.518 14.012 1.00 93.88 168 ILE A O 1
ATOM 1341 N N . CYS A 1 169 ? 4.420 6.176 12.939 1.00 93.31 169 CYS A N 1
ATOM 1342 C CA . CYS A 1 169 ? 4.539 4.768 13.327 1.00 93.31 169 CYS A CA 1
ATOM 1343 C C . CYS A 1 169 ? 4.594 4.585 14.851 1.00 93.31 169 CYS A C 1
ATOM 1345 O O . CYS A 1 169 ? 3.985 3.654 15.379 1.00 93.31 169 CYS A O 1
ATOM 1347 N N . GLU A 1 170 ? 5.277 5.472 15.578 1.00 95.25 170 GLU A N 1
ATOM 1348 C CA . GLU A 1 170 ? 5.296 5.444 17.040 1.00 95.25 170 GLU A CA 1
ATOM 1349 C C . GLU A 1 170 ? 3.909 5.739 17.631 1.00 95.25 170 GLU A C 1
ATOM 1351 O O . GLU A 1 170 ? 3.465 5.038 18.543 1.00 95.25 170 GLU A O 1
ATOM 1356 N N . ALA A 1 171 ? 3.187 6.726 17.093 1.00 93.00 171 ALA A N 1
ATOM 1357 C CA . ALA A 1 171 ? 1.819 7.017 17.515 1.00 93.00 171 ALA A CA 1
ATOM 1358 C C . ALA A 1 171 ? 0.879 5.817 17.286 1.00 93.00 171 ALA A C 1
ATOM 1360 O O . ALA A 1 171 ? 0.111 5.465 18.182 1.00 93.00 171 ALA A O 1
ATOM 1361 N N . ILE A 1 172 ? 0.983 5.143 16.135 1.00 91.50 172 ILE A N 1
ATOM 1362 C CA . ILE A 1 172 ? 0.209 3.929 15.819 1.00 91.50 172 ILE A CA 1
ATOM 1363 C C . ILE A 1 172 ? 0.579 2.782 16.772 1.00 91.50 172 ILE A C 1
ATOM 1365 O O . ILE A 1 172 ? -0.311 2.093 17.278 1.00 91.50 172 ILE A O 1
ATOM 1369 N N . CYS A 1 173 ? 1.865 2.629 17.099 1.00 93.69 173 CYS A N 1
ATOM 1370 C CA . CYS A 1 173 ? 2.351 1.639 18.061 1.00 93.69 173 CYS A CA 1
ATOM 1371 C C . CYS A 1 173 ? 1.772 1.861 19.460 1.00 93.69 173 CYS A C 1
ATOM 1373 O O . CYS A 1 173 ? 1.325 0.914 20.102 1.00 93.69 173 CYS A O 1
ATOM 1375 N N . ARG A 1 174 ? 1.680 3.114 19.917 1.00 93.19 174 ARG A N 1
ATOM 1376 C CA . ARG A 1 174 ? 1.057 3.438 21.211 1.00 93.19 174 ARG A CA 1
ATOM 1377 C C . ARG A 1 174 ? -0.439 3.108 21.258 1.00 93.19 174 ARG A C 1
ATOM 1379 O O . ARG A 1 174 ? -0.960 2.862 22.340 1.00 93.19 174 ARG A O 1
ATOM 1386 N N . ILE A 1 175 ? -1.125 3.117 20.114 1.00 90.44 175 ILE A N 1
ATOM 1387 C CA . ILE A 1 175 ? -2.563 2.824 20.018 1.00 90.44 175 ILE A CA 1
ATOM 1388 C C . ILE A 1 175 ? -2.823 1.317 19.896 1.00 90.44 175 ILE A C 1
ATOM 1390 O O . ILE A 1 175 ? -3.728 0.802 20.547 1.00 90.44 175 ILE A O 1
ATOM 1394 N N . SER A 1 176 ? -2.063 0.623 19.047 1.00 89.19 176 SER A N 1
ATOM 1395 C CA . SER A 1 176 ? -2.360 -0.753 18.617 1.00 89.19 176 SER A CA 1
ATOM 1396 C C . SER A 1 176 ? -1.383 -1.810 19.141 1.00 89.19 176 SER A C 1
ATOM 1398 O O . SER A 1 176 ? -1.668 -3.001 19.062 1.00 89.19 176 SER A O 1
ATOM 1400 N N . GLY A 1 177 ? -0.220 -1.398 19.652 1.00 92.38 177 GLY A N 1
ATOM 1401 C CA . GLY A 1 177 ? 0.911 -2.281 19.951 1.00 92.38 177 GLY A CA 1
ATOM 1402 C C . GLY A 1 177 ? 1.726 -2.701 18.719 1.00 92.38 177 GLY A C 1
ATOM 1403 O O . GLY A 1 177 ? 2.774 -3.325 18.876 1.00 92.38 177 GLY A O 1
ATOM 1404 N N . ALA A 1 178 ? 1.285 -2.347 17.507 1.00 89.31 178 ALA A N 1
ATOM 1405 C CA . ALA A 1 178 ? 1.964 -2.622 16.245 1.00 89.31 178 ALA A CA 1
ATOM 1406 C C . ALA A 1 178 ? 2.358 -1.319 15.535 1.00 89.31 178 ALA A C 1
ATOM 1408 O O . ALA A 1 178 ? 1.701 -0.290 15.662 1.00 89.31 178 ALA A O 1
ATOM 1409 N N . ARG A 1 179 ? 3.463 -1.344 14.785 1.00 87.81 179 ARG A N 1
ATOM 1410 C CA . ARG A 1 179 ? 3.981 -0.152 14.084 1.00 87.81 179 ARG A CA 1
ATOM 1411 C C . ARG A 1 179 ? 3.337 0.085 12.716 1.00 87.81 179 ARG A C 1
ATOM 1413 O O . ARG A 1 179 ? 3.390 1.206 12.211 1.00 87.81 179 ARG A O 1
ATOM 1420 N N . VAL A 1 180 ? 2.825 -0.989 12.118 1.00 76.50 180 VAL A N 1
ATOM 1421 C CA . VAL A 1 180 ? 2.168 -1.078 10.809 1.00 76.50 180 VAL A CA 1
ATOM 1422 C C . VAL A 1 180 ? 1.079 -2.126 10.931 1.00 76.50 180 VAL A C 1
ATOM 1424 O O . VAL A 1 180 ? 1.373 -3.176 11.552 1.00 76.50 180 VAL A O 1
#

Solvent-accessible surface area (backbone atoms only — not comparable to full-atom values): 10536 Å² total; per-residue (Å²): 134,83,85,77,84,79,82,78,88,63,95,65,75,76,57,74,79,56,67,68,64,60,68,89,64,57,66,67,61,56,53,53,34,50,75,70,69,31,46,83,46,77,44,40,54,84,38,86,90,37,52,74,22,30,36,46,32,34,26,47,88,92,44,75,78,46,75,48,79,47,74,56,87,74,69,75,58,60,71,68,60,42,74,81,47,55,78,77,72,33,45,74,60,51,25,61,83,38,82,62,34,37,53,56,42,34,48,56,55,49,51,52,51,34,62,75,68,72,55,84,76,56,70,70,58,56,51,52,54,49,54,48,33,51,50,30,51,53,39,34,52,27,47,51,51,12,53,54,25,44,76,77,68,35,61,70,50,23,52,55,32,51,57,58,33,46,60,49,30,52,56,40,23,77,75,70,76,40,63,114

pLDDT: mean 86.11, std 14.7, range [38.75, 97.44]

Foldseek 3Di:
DDDDDDDDPDVDDPPVVCVPVPDPDPVCNCVVLVVVVWDWDKADPPHPVLDNWIWTFIDDPPDTPDIDIGHDSPDPPLVVVCVVDDLVVSLVSQQPVDPQQSLVSSVVSVVVVCVVVVHDDDPVVVVVSVVLRVLSVLSVVLCVQLSVCVVVPHNVSNVVSVVVSQVSLVVVCVVPVGSD

Nearest PDB structures (foldseek):
  7zmb-assembly1_C  TM=9.762E-01  e=1.065E-07  Thermochaetoides thermophila DSM 1495
  7zeb-assembly1_4  TM=9.650E-01  e=1.128E-07  Ovis aries
  7v2h-assembly1_Q  TM=7.895E-01  e=1.488E-08  Sus scrofa
  6u8y-assembly1_l  TM=9.693E-01  e=4.273E-07  Pyrococcus furiosus COM1
  8q1y-assembly1_D  TM=7.408E-01  e=5.708E-07  Bos taurus

Sequence (180 aa):
MEEKEFALDVPVQPPKEYESLFLPLPPEFVEDAYRKDEFVILVGPQHPGSGHMRLIVRVKGDVITEVIPDPGDVHRAIEKLAETKLFVQNIPLVERPAIMDCANMSLGYVRAIEKAMDIEVPPRAKYIRTILAELCRIGTHLYDAGILSVFIGHTTGFMWPFGLREYICEAICRISGARV

Secondary structure (DSSP, 8-state):
----------S-PPPGGGGGGS----HHHHHHHHHTT-EEEEE-SSSTTTTTEEEEEEEETTEEEEEEEEE-TT---HHHHHTTS-TTTTHHHHSSS-TT-HHHHHHHHHHHHHHHTT----HHHHHHHHHHHHHHHHHHHHHHHHHHHHHTT-HHHHHHHHHHHHHHHHHHHHHHS---

Radius of gyration: 23.98 Å; Cα contacts (8 Å, |Δi|>4): 170; chains: 1; bounding box: 69×44×59 Å

Mean predicted aligned error: 8.99 Å